Protein AF-A0A662DQQ2-F1 (afdb_monomer_lite)

Foldseek 3Di:
DDDDPDPPPDDPDAQVNVVQCAQAPVDDHDPPGDHLCVFQPPLAQFFQAAPHAGDCQPQDPLQWDPPAHNGDHDHPCLFQDELDPVGGGNPAYPEPNNGVFHAPLAQPDDQDDCRHSVNVTGPCCCQAALDDPSVLSFFFDPPQHPCGSNPQRHVVVGGPNQFADNGHGRYDHPRGDADHVQHWPDWADDQFWTWTQGPVDGIDTTGTSDGD

pLDDT: mean 89.62, std 12.53, range [32.38, 98.19]

Radius of gyration: 18.21 Å; chains: 1; bounding box: 53×33×53 Å

Secondary structure (DSSP, 8-state):
-------TTSPPPPHHHHHHHHHSTTS-PPTT---HHHHS-TTSSEE-SSSS--S-TT--GGGB-TT--TT----HHHHBS-SSTT--SSS--SBTTTBSS-----SSS----TTSGGGGTB-HHHHT-SSSGGGGGSSSSTTT-TTSHIIIIIIT---GGGTB-SSEESS-STTB----SSSEEEEEEETTEEEEEESSS--EEEE-SS--

Structure (mmCIF, N/CA/C/O backbone):
data_AF-A0A662DQQ2-F1
#
_entry.id   AF-A0A662DQQ2-F1
#
loop_
_atom_site.group_PDB
_atom_site.id
_atom_site.type_symbol
_atom_site.label_atom_id
_atom_site.label_alt_id
_atom_site.label_comp_id
_atom_site.label_asym_id
_atom_site.label_entity_id
_atom_site.label_seq_id
_atom_site.pdbx_PDB_ins_code
_atom_site.Cartn_x
_atom_site.Cartn_y
_atom_site.Cartn_z
_atom_site.occupancy
_atom_site.B_iso_or_equiv
_atom_site.auth_seq_id
_atom_site.auth_comp_id
_atom_site.auth_asym_id
_atom_site.auth_atom_id
_atom_site.pdbx_PDB_model_num
ATOM 1 N N . TYR A 1 1 ? -26.729 -6.834 34.227 1.00 43.19 1 TYR A N 1
ATOM 2 C CA . TYR A 1 1 ? -26.036 -6.059 33.184 1.00 43.19 1 TYR A CA 1
ATOM 3 C C . TYR A 1 1 ? -27.094 -5.694 32.167 1.00 43.19 1 TYR A C 1
ATOM 5 O O . TYR A 1 1 ? -27.770 -6.582 31.671 1.00 43.19 1 TYR A O 1
ATOM 13 N N . GLU A 1 2 ? -27.340 -4.406 31.971 1.00 32.38 2 GLU A N 1
ATOM 14 C CA . GLU A 1 2 ? -28.366 -3.921 31.049 1.00 32.38 2 GLU A CA 1
ATOM 15 C C . GLU A 1 2 ? -27.645 -3.434 29.794 1.00 32.38 2 GLU A C 1
ATOM 17 O O . GLU A 1 2 ? -26.762 -2.579 29.873 1.00 32.38 2 GLU A O 1
ATOM 22 N N . TYR A 1 3 ? -27.941 -4.065 28.661 1.00 45.69 3 TYR A N 1
ATOM 23 C CA . TYR A 1 3 ? -27.395 -3.664 27.373 1.00 45.69 3 TYR A CA 1
ATOM 24 C C . TYR A 1 3 ? -27.966 -2.289 27.013 1.00 45.69 3 TYR A C 1
ATOM 26 O O . TYR A 1 3 ? -29.175 -2.136 26.860 1.00 45.69 3 TYR A O 1
ATOM 34 N N . GLN A 1 4 ? -27.090 -1.295 26.899 1.00 38.25 4 GLN A N 1
ATOM 35 C CA . GLN A 1 4 ? -27.424 0.026 26.379 1.00 38.25 4 GLN A CA 1
ATOM 36 C C . GLN A 1 4 ? -27.018 0.047 24.904 1.00 38.25 4 GLN A C 1
ATOM 38 O O . GLN A 1 4 ? -25.830 -0.039 24.585 1.00 38.25 4 GLN A O 1
ATOM 43 N N . ALA A 1 5 ? -28.004 0.102 24.008 1.00 44.25 5 ALA A N 1
ATOM 44 C CA . ALA A 1 5 ? -27.756 0.209 22.575 1.00 44.25 5 ALA A CA 1
ATOM 45 C C . ALA A 1 5 ? -27.043 1.541 22.255 1.00 44.25 5 ALA A C 1
ATOM 47 O O . ALA A 1 5 ? -27.294 2.539 22.940 1.00 44.25 5 ALA A O 1
ATOM 48 N N . PRO A 1 6 ? -26.176 1.595 21.225 1.00 49.16 6 PRO A N 1
ATOM 49 C CA . PRO A 1 6 ? -25.624 2.855 20.739 1.00 49.16 6 PRO A CA 1
ATOM 50 C C . PRO A 1 6 ? -26.768 3.835 20.458 1.00 49.16 6 PRO A C 1
ATOM 52 O O . PRO A 1 6 ? -27.734 3.475 19.788 1.00 49.16 6 PRO A O 1
ATOM 55 N N . LEU A 1 7 ? -26.682 5.044 21.021 1.00 50.97 7 LEU A N 1
ATOM 56 C CA . LEU A 1 7 ? -27.720 6.073 20.931 1.00 50.97 7 LEU A CA 1
ATOM 57 C C . LEU A 1 7 ? -28.171 6.255 19.471 1.00 50.97 7 LEU A C 1
ATOM 59 O O . LEU A 1 7 ? -27.397 6.704 18.630 1.00 50.97 7 LEU A O 1
ATOM 63 N N . THR A 1 8 ? -29.437 5.947 19.187 1.00 48.97 8 THR A N 1
ATOM 64 C CA . THR A 1 8 ? -30.082 5.981 17.859 1.00 48.97 8 THR A CA 1
ATOM 65 C C . THR A 1 8 ? -30.353 7.406 17.343 1.00 48.97 8 THR A C 1
ATOM 67 O O . THR A 1 8 ? -31.355 7.647 16.676 1.00 48.97 8 THR A O 1
ATOM 70 N N . GLY A 1 9 ? -29.507 8.378 17.699 1.00 49.44 9 GLY A N 1
ATOM 71 C CA . GLY A 1 9 ? -29.681 9.803 17.386 1.00 49.44 9 GLY A CA 1
ATOM 72 C C . GLY A 1 9 ? -28.472 10.482 16.736 1.00 49.44 9 GLY A C 1
ATOM 73 O O . GLY A 1 9 ? -28.503 11.694 16.543 1.00 49.44 9 GLY A O 1
ATOM 74 N N . GLY A 1 10 ? -27.412 9.734 16.421 1.00 58.41 10 GLY A N 1
ATOM 75 C CA . GLY A 1 10 ? -26.263 10.204 15.640 1.00 58.41 10 GLY A CA 1
ATOM 76 C C . GLY A 1 10 ? -26.231 9.546 14.261 1.00 58.41 10 GLY A C 1
ATOM 77 O O . GLY A 1 10 ? -26.918 8.548 14.046 1.00 58.41 10 GLY A O 1
ATOM 78 N N . ALA A 1 11 ? -25.445 10.101 13.335 1.00 63.94 11 ALA A N 1
ATOM 79 C CA . ALA A 1 11 ? -25.117 9.423 12.080 1.00 63.94 11 ALA A CA 1
ATOM 80 C C . ALA A 1 11 ? -24.628 7.987 12.358 1.00 63.94 11 ALA A C 1
ATOM 82 O O . ALA A 1 11 ? -24.029 7.738 13.409 1.00 63.94 11 ALA A O 1
ATOM 83 N N . GLU A 1 12 ? -24.909 7.050 11.446 1.00 70.50 12 GLU A N 1
ATOM 84 C CA . GLU A 1 12 ? -24.380 5.686 11.544 1.00 70.50 12 GLU A CA 1
ATOM 85 C C . GLU A 1 12 ? -22.859 5.746 11.718 1.00 70.50 12 GLU A C 1
ATOM 87 O O . GLU A 1 12 ? -22.168 6.386 10.928 1.00 70.50 12 GLU A O 1
ATOM 92 N N . LEU A 1 13 ? -22.355 5.119 12.786 1.00 76.81 13 LEU A N 1
ATOM 93 C CA . LEU A 1 13 ? -20.920 5.067 13.052 1.00 76.81 13 LEU A CA 1
ATOM 94 C C . LEU A 1 13 ? -20.253 4.201 11.987 1.00 76.81 13 LEU A C 1
ATOM 96 O O . LEU A 1 13 ? -20.614 3.033 11.819 1.00 76.81 13 LEU A O 1
ATOM 100 N N . LEU A 1 14 ? -19.261 4.765 11.309 1.00 89.81 14 LEU A N 1
ATOM 101 C CA . LEU A 1 14 ? -18.442 4.039 10.348 1.00 89.81 14 LEU A CA 1
ATOM 102 C C . LEU A 1 14 ? -17.494 3.097 11.103 1.00 89.81 14 LEU A C 1
ATOM 104 O O . LEU A 1 14 ? -17.090 3.361 12.237 1.00 89.81 14 LEU A O 1
ATOM 108 N N . GLU A 1 15 ? -17.126 1.972 10.490 1.00 92.19 15 GLU A N 1
ATOM 109 C CA . GLU A 1 15 ? -16.326 0.938 11.162 1.00 92.19 15 GLU A CA 1
ATOM 110 C C . GLU A 1 15 ? -14.993 1.487 11.699 1.00 92.19 15 GLU A C 1
ATOM 112 O O . GLU A 1 15 ? -14.638 1.231 12.854 1.00 92.19 15 GLU A O 1
ATOM 117 N N . TYR A 1 16 ? -14.290 2.308 10.911 1.00 93.94 16 TYR A N 1
ATOM 118 C CA . TYR A 1 16 ? -13.021 2.897 11.338 1.00 93.94 16 TYR A CA 1
ATOM 119 C C . TYR A 1 16 ? -13.188 3.782 12.586 1.00 93.94 16 TYR A C 1
ATOM 121 O O . TYR A 1 16 ? -12.310 3.797 13.448 1.00 93.94 16 TYR A O 1
ATOM 129 N N . GLU A 1 17 ? -14.328 4.470 12.745 1.00 92.00 17 GLU A N 1
ATOM 130 C CA . GLU A 1 17 ? -14.607 5.314 13.915 1.00 92.00 17 GLU A CA 1
ATOM 131 C C . GLU A 1 17 ? -14.734 4.474 15.189 1.00 92.00 17 GLU A C 1
ATOM 133 O O . GLU A 1 17 ? -14.377 4.921 16.282 1.00 92.00 17 GLU A O 1
ATOM 138 N N . LEU A 1 18 ? -15.223 3.236 15.065 1.00 91.19 18 LEU A N 1
ATOM 139 C CA . LEU A 1 18 ? -15.258 2.279 16.166 1.00 91.19 18 LEU A CA 1
ATOM 140 C C . LEU A 1 18 ? -13.849 1.784 16.496 1.00 91.19 18 LEU A C 1
ATOM 142 O O . LEU A 1 18 ? -13.454 1.812 17.663 1.00 91.19 18 LEU A O 1
ATOM 146 N N . CYS A 1 19 ? -13.077 1.383 15.484 1.00 92.56 19 CYS A N 1
ATOM 147 C CA . CYS A 1 19 ? -11.718 0.875 15.661 1.00 92.56 19 CYS A CA 1
ATOM 148 C C . CYS A 1 19 ? -10.780 1.928 16.271 1.00 92.56 19 CYS A C 1
ATOM 150 O O . CYS A 1 19 ? -9.998 1.625 17.177 1.00 92.56 19 CYS A O 1
ATOM 152 N N . PHE A 1 20 ? -10.880 3.186 15.842 1.00 93.94 20 PHE A N 1
ATOM 153 C CA . PHE A 1 20 ? -10.010 4.265 16.310 1.00 93.94 20 PHE A CA 1
ATOM 154 C C . PHE A 1 20 ? -10.217 4.634 17.775 1.00 93.94 20 PHE A C 1
ATOM 156 O O . PHE A 1 20 ? -9.271 5.096 18.405 1.00 93.94 20 PHE A O 1
ATOM 163 N N . LYS A 1 21 ? -11.366 4.325 18.387 1.00 91.88 21 LYS A N 1
ATOM 164 C CA . LYS A 1 21 ? -11.528 4.484 19.846 1.00 91.88 21 LYS A CA 1
ATOM 165 C C . LYS A 1 21 ? -10.471 3.712 20.645 1.00 91.88 21 LYS A C 1
ATOM 167 O O . LYS A 1 21 ? -10.179 4.089 21.779 1.00 91.88 21 LYS A O 1
ATOM 172 N N . CYS A 1 22 ? -9.903 2.655 20.058 1.00 92.94 22 CYS A N 1
ATOM 173 C CA . CYS A 1 22 ? -8.869 1.818 20.659 1.00 92.94 22 CYS A CA 1
ATOM 174 C C . CYS A 1 22 ? -7.514 1.888 19.936 1.00 92.94 22 CYS A C 1
ATOM 176 O O . CYS A 1 22 ? -6.483 1.795 20.597 1.00 92.94 22 CYS A O 1
ATOM 178 N N . HIS A 1 23 ? -7.507 2.042 18.609 1.00 93.75 23 HIS A N 1
ATOM 179 C CA . HIS A 1 23 ? -6.302 1.973 17.769 1.00 93.75 23 HIS A CA 1
ATOM 180 C C . HIS A 1 23 ? -5.751 3.337 17.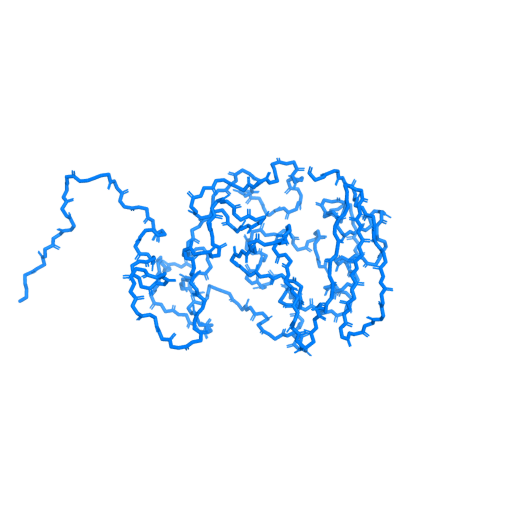329 1.00 93.75 23 HIS A C 1
ATOM 182 O O . HIS A 1 23 ? -4.828 3.400 16.516 1.00 93.75 23 HIS A O 1
ATOM 188 N N . SER A 1 24 ? -6.287 4.435 17.863 1.00 93.88 24 SER A N 1
ATOM 189 C CA . SER A 1 24 ? -5.741 5.777 17.656 1.00 93.88 24 SER A CA 1
ATOM 190 C C . SER A 1 24 ? -5.385 6.462 18.975 1.00 93.88 24 SER A C 1
ATOM 192 O O . SER A 1 24 ? -5.571 5.909 20.062 1.00 93.88 24 SER A O 1
ATOM 194 N N . SER A 1 25 ? -4.849 7.677 18.892 1.00 89.38 25 SER A N 1
ATOM 195 C CA . SER A 1 25 ? -4.604 8.562 20.041 1.00 89.38 25 SER A CA 1
ATOM 196 C C . SER A 1 25 ? -5.861 8.957 20.823 1.00 89.38 25 SER A C 1
ATOM 198 O O . SER A 1 25 ? -5.737 9.617 21.855 1.00 89.38 25 SER A O 1
ATOM 200 N N . TRP A 1 26 ? -7.057 8.522 20.407 1.00 88.62 26 TRP A N 1
ATOM 201 C CA . TRP A 1 26 ? -8.273 8.641 21.214 1.00 88.62 26 TRP A CA 1
ATOM 202 C C . TRP A 1 26 ? -8.131 7.993 22.601 1.00 88.62 26 TRP A C 1
ATOM 204 O O . TRP A 1 26 ? -8.725 8.457 23.574 1.00 88.62 26 TRP A O 1
ATOM 214 N N . THR A 1 27 ? -7.326 6.934 22.712 1.00 90.38 27 THR A N 1
ATOM 215 C CA . THR A 1 27 ? -7.012 6.288 23.988 1.00 90.38 27 THR A CA 1
ATOM 216 C C . THR A 1 27 ? -5.512 6.058 24.153 1.00 90.38 27 THR A C 1
ATOM 218 O O . THR A 1 27 ? -4.721 6.178 23.217 1.00 90.38 27 THR A O 1
ATOM 221 N N . ARG A 1 28 ? -5.093 5.695 25.370 1.00 89.94 28 ARG A N 1
ATOM 222 C CA . ARG A 1 28 ? -3.724 5.237 25.611 1.00 89.94 28 ARG A CA 1
ATOM 223 C C . ARG A 1 28 ? -3.558 3.832 25.034 1.00 89.94 28 ARG A C 1
ATOM 225 O O . ARG A 1 28 ? -4.022 2.858 25.623 1.00 89.94 28 ARG A O 1
ATOM 232 N N . GLN A 1 29 ? -2.838 3.744 23.925 1.00 89.12 29 GLN A N 1
ATOM 233 C CA . GLN A 1 29 ? -2.476 2.473 23.310 1.00 89.12 29 GLN A CA 1
ATOM 234 C C . GLN A 1 29 ? -1.347 1.759 24.070 1.00 89.12 29 GLN A C 1
ATOM 236 O O . GLN A 1 29 ? -0.547 2.412 24.756 1.00 89.12 29 GLN A O 1
ATOM 241 N N . PRO A 1 30 ? -1.242 0.423 23.941 1.00 88.50 30 PRO A N 1
ATOM 242 C CA . PRO A 1 30 ? -0.064 -0.310 24.381 1.00 88.50 30 PRO A CA 1
ATOM 243 C C . PRO A 1 30 ? 1.221 0.275 23.766 1.00 88.50 30 PRO A C 1
ATOM 245 O O . PRO A 1 30 ? 1.209 0.678 22.599 1.00 88.50 30 PRO A O 1
ATOM 248 N N . PRO A 1 31 ? 2.344 0.308 24.508 1.00 88.38 31 PRO A N 1
ATOM 249 C CA . PRO A 1 31 ? 3.612 0.796 23.976 1.00 88.38 31 PRO A CA 1
ATOM 250 C C . PRO A 1 31 ? 4.012 0.079 22.679 1.00 88.38 31 PRO A C 1
ATOM 252 O O . PRO A 1 31 ? 3.900 -1.142 22.577 1.00 88.38 31 PRO A O 1
ATOM 255 N N . GLY A 1 32 ? 4.503 0.843 21.700 1.00 85.12 32 GLY A N 1
ATOM 256 C CA . GLY A 1 32 ? 4.989 0.314 20.420 1.00 85.12 32 GLY A CA 1
ATOM 257 C C . GLY A 1 32 ? 3.918 0.074 19.351 1.00 85.12 32 GLY A C 1
ATOM 258 O O . GLY A 1 32 ? 4.264 -0.397 18.272 1.00 85.12 32 GLY A O 1
ATOM 259 N N . GLN A 1 33 ? 2.645 0.393 19.608 1.00 87.00 33 GLN A N 1
ATOM 260 C CA . GLN A 1 33 ? 1.616 0.422 18.563 1.00 87.00 33 GLN A CA 1
ATOM 261 C C . GLN A 1 33 ? 1.655 1.745 17.791 1.00 87.00 33 GLN A C 1
ATOM 263 O O . GLN A 1 33 ? 1.869 2.810 18.376 1.00 87.00 33 GLN A O 1
ATOM 268 N N . ALA A 1 34 ? 1.454 1.665 16.477 1.00 90.19 34 ALA A N 1
ATOM 269 C CA . ALA A 1 34 ? 1.261 2.846 15.650 1.00 90.19 34 ALA A CA 1
ATOM 270 C C . ALA A 1 34 ? -0.135 3.433 15.886 1.00 90.19 34 ALA A C 1
ATOM 272 O O . ALA A 1 34 ? -1.101 2.704 16.095 1.00 90.19 34 ALA A O 1
ATOM 273 N N . ASP A 1 35 ? -0.245 4.755 15.806 1.00 94.19 35 ASP A N 1
ATOM 274 C CA . ASP A 1 35 ? -1.539 5.427 15.806 1.00 94.19 35 ASP A CA 1
ATOM 275 C C . ASP A 1 35 ? -2.183 5.301 14.421 1.00 94.19 35 ASP A C 1
ATOM 277 O O . ASP A 1 35 ? -1.762 5.965 13.469 1.00 94.19 35 ASP A O 1
ATOM 281 N N . LEU A 1 36 ? -3.198 4.441 14.302 1.00 95.25 36 LEU A N 1
ATOM 282 C CA . LEU A 1 36 ? -3.856 4.184 13.023 1.00 95.25 36 LEU A CA 1
ATOM 283 C C . LEU A 1 36 ? -4.629 5.401 12.506 1.00 95.25 36 LEU A C 1
ATOM 285 O O . LEU A 1 36 ? -4.653 5.610 11.297 1.00 95.25 36 LEU A O 1
ATOM 289 N N . GLY A 1 37 ? -5.156 6.252 13.392 1.00 94.38 37 GLY A N 1
ATOM 290 C CA . GLY A 1 37 ? -5.797 7.507 12.986 1.00 94.38 37 GLY A CA 1
ATOM 291 C C . GLY A 1 37 ? -4.801 8.519 12.412 1.00 94.38 37 GLY A C 1
ATOM 292 O O . GLY A 1 37 ? -5.166 9.376 11.611 1.00 94.38 37 GLY A O 1
ATOM 293 N N . LEU A 1 38 ? -3.517 8.411 12.773 1.00 94.00 38 LEU A N 1
ATOM 294 C CA . LEU A 1 38 ? -2.459 9.186 12.127 1.00 94.00 38 LEU A CA 1
ATOM 295 C C . LEU A 1 38 ? -1.985 8.557 10.818 1.00 94.00 38 LEU A C 1
ATOM 297 O O . LEU A 1 38 ? -1.661 9.307 9.904 1.00 94.00 38 LEU A O 1
ATOM 301 N N . LEU A 1 39 ? -1.920 7.227 10.702 1.00 95.62 39 LEU A N 1
ATOM 302 C CA . LEU A 1 39 ? -1.447 6.560 9.478 1.00 95.62 39 LEU A CA 1
ATOM 303 C C . LEU A 1 39 ? -2.474 6.575 8.338 1.00 95.62 39 LEU A C 1
ATOM 305 O O . LEU A 1 39 ? -2.080 6.722 7.183 1.00 95.62 39 LEU A O 1
ATOM 309 N N . LEU A 1 40 ? -3.765 6.471 8.646 1.00 96.50 40 LEU A N 1
ATOM 310 C CA . LEU A 1 40 ? -4.849 6.392 7.653 1.00 96.50 40 LEU A CA 1
ATOM 311 C C . LEU A 1 40 ? -5.453 7.760 7.300 1.00 96.50 40 LEU A C 1
ATOM 313 O O . LEU A 1 40 ? -6.330 7.855 6.443 1.00 96.50 40 LEU A O 1
ATOM 317 N N . ASN A 1 41 ? -4.919 8.825 7.900 1.00 95.81 41 ASN A N 1
ATOM 318 C CA . ASN A 1 41 ? -5.380 10.187 7.698 1.00 95.81 41 ASN A CA 1
ATOM 319 C C . ASN A 1 41 ? -5.356 10.593 6.214 1.00 95.81 41 ASN A C 1
ATOM 321 O O . ASN A 1 41 ? -4.322 10.504 5.546 1.00 95.81 41 ASN A O 1
ATOM 325 N N . LEU A 1 42 ? -6.462 11.158 5.720 1.00 96.25 42 LEU A N 1
ATOM 326 C CA . LEU A 1 42 ? -6.616 11.558 4.315 1.00 96.25 42 LEU A CA 1
ATOM 327 C C . LEU A 1 42 ? -5.618 12.636 3.837 1.00 96.25 42 LEU A C 1
ATOM 329 O O . LEU A 1 42 ? -5.385 12.797 2.629 1.00 96.25 42 LEU A O 1
ATOM 333 N N . ALA A 1 43 ? -4.987 13.360 4.764 1.00 96.44 43 ALA A N 1
ATOM 334 C CA . ALA A 1 43 ? -3.927 14.323 4.479 1.00 96.44 43 ALA A CA 1
ATOM 335 C C . ALA A 1 43 ? -2.566 13.667 4.182 1.00 96.44 43 ALA A C 1
ATOM 337 O O . ALA A 1 43 ? -1.710 14.313 3.576 1.00 96.44 43 ALA A O 1
ATOM 338 N N . ASN A 1 44 ? -2.367 12.395 4.540 1.00 97.31 44 ASN A N 1
ATOM 339 C CA . ASN A 1 44 ? -1.106 11.691 4.316 1.00 97.31 44 ASN A CA 1
ATOM 340 C C . ASN A 1 44 ? -0.779 11.541 2.827 1.00 97.31 44 ASN A C 1
ATOM 342 O O . ASN A 1 44 ? -1.651 11.599 1.954 1.00 97.31 44 ASN A O 1
ATOM 346 N N . ALA A 1 45 ? 0.503 11.335 2.525 1.00 97.12 45 ALA A N 1
ATOM 347 C CA . AL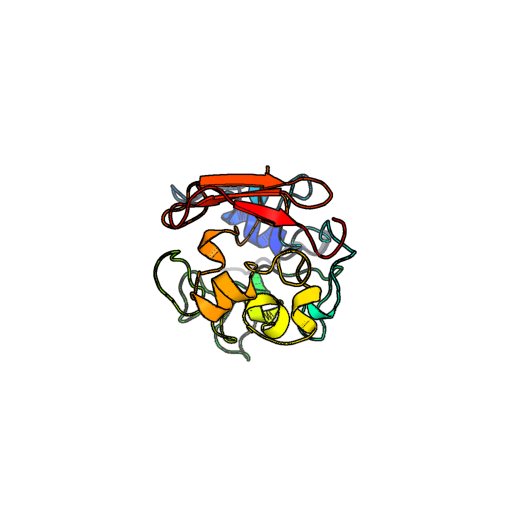A A 1 45 ? 0.965 11.120 1.158 1.00 97.12 45 ALA A CA 1
ATOM 348 C C . ALA A 1 45 ? 0.366 9.844 0.538 1.00 97.12 45 ALA A C 1
ATOM 350 O O . ALA A 1 45 ? 0.096 9.811 -0.663 1.00 97.12 45 ALA A O 1
ATOM 351 N N . SER A 1 46 ? 0.113 8.815 1.351 1.00 97.94 46 SER A N 1
ATOM 352 C CA . SER A 1 46 ? -0.645 7.628 0.952 1.00 97.94 46 SER A CA 1
ATOM 353 C C . SER A 1 46 ? -1.281 6.915 2.146 1.00 97.94 46 SER A C 1
ATOM 355 O O . SER A 1 46 ? -0.817 7.057 3.278 1.00 97.94 46 SER A O 1
ATOM 357 N N . TYR A 1 47 ? -2.344 6.160 1.874 1.00 98.06 47 TYR A N 1
ATOM 358 C CA . TYR A 1 47 ? -3.102 5.345 2.825 1.00 98.06 47 TYR A CA 1
ATOM 359 C C . TYR A 1 47 ? -3.946 4.321 2.065 1.00 98.06 47 TYR A C 1
ATOM 361 O O . TYR A 1 47 ? -4.263 4.525 0.888 1.00 98.06 47 TYR A O 1
ATOM 369 N N . HIS A 1 48 ? -4.329 3.246 2.747 1.00 97.56 48 HIS A N 1
ATOM 370 C CA . HIS A 1 48 ? -5.450 2.427 2.312 1.00 97.56 48 HIS A CA 1
ATOM 371 C C . HIS A 1 48 ? -6.789 3.141 2.589 1.00 97.56 48 HIS A C 1
ATOM 373 O O . HIS A 1 48 ? -6.924 3.807 3.619 1.00 97.56 48 HIS A O 1
ATOM 379 N N . PRO A 1 49 ? -7.776 3.035 1.682 1.00 96.44 49 PRO A N 1
ATOM 380 C CA . PRO A 1 49 ? -8.971 3.878 1.687 1.00 96.44 49 PRO A CA 1
ATOM 381 C C . PRO A 1 49 ? -10.036 3.388 2.680 1.00 96.44 49 PRO A C 1
ATOM 383 O O . PRO A 1 49 ? -11.040 2.806 2.281 1.00 96.44 49 PRO A O 1
ATOM 386 N N . VAL A 1 50 ? -9.811 3.614 3.979 1.00 96.19 50 VAL A N 1
ATOM 387 C CA . VAL A 1 50 ? -10.771 3.256 5.051 1.00 96.19 50 VAL A CA 1
ATOM 388 C C . VAL A 1 50 ? -11.580 4.446 5.567 1.00 96.19 50 VAL A C 1
ATOM 390 O O . VAL A 1 50 ? -12.765 4.305 5.848 1.00 96.19 50 VAL A O 1
ATOM 393 N N . GLU A 1 51 ? -10.967 5.631 5.654 1.00 94.12 51 GLU A N 1
ATOM 394 C CA . GLU A 1 51 ? -11.652 6.875 6.051 1.00 94.12 51 GLU A CA 1
ATOM 395 C C . GLU A 1 51 ? -12.272 7.607 4.850 1.00 94.12 51 GLU A C 1
ATOM 397 O O . GLU A 1 51 ? -13.222 8.373 4.991 1.00 94.12 51 GLU A O 1
ATOM 402 N N . GLY A 1 52 ? -11.727 7.386 3.654 1.00 92.25 52 GLY A N 1
ATOM 403 C CA . GLY A 1 52 ? -12.174 8.003 2.412 1.00 92.25 52 GLY A CA 1
ATOM 404 C C . GLY A 1 52 ? -11.425 7.469 1.185 1.00 92.25 52 GLY A C 1
ATOM 405 O O . GLY A 1 52 ? -10.488 6.679 1.341 1.00 92.25 52 GLY A O 1
ATOM 406 N N . PRO A 1 53 ? -11.836 7.884 -0.031 1.00 92.38 53 PRO A N 1
ATOM 407 C CA . PRO A 1 53 ? -11.313 7.339 -1.282 1.00 92.38 53 PRO A CA 1
ATOM 408 C C . PRO A 1 53 ? -9.797 7.486 -1.425 1.00 92.38 53 PRO A C 1
ATOM 410 O O . PRO A 1 53 ? -9.199 8.455 -0.952 1.00 92.38 53 PRO A O 1
ATOM 413 N N . GLY A 1 54 ? -9.177 6.543 -2.137 1.00 94.00 54 GLY A N 1
ATOM 414 C CA . GLY A 1 54 ? -7.746 6.577 -2.431 1.00 94.00 54 GLY A CA 1
ATOM 415 C C . GLY A 1 54 ? -7.346 7.763 -3.319 1.00 94.00 54 GLY A C 1
ATOM 416 O O . GLY A 1 54 ? -8.149 8.311 -4.071 1.00 94.00 54 GLY A O 1
ATOM 417 N N . LYS A 1 55 ? -6.067 8.160 -3.266 1.00 93.88 55 LYS A N 1
ATOM 418 C CA . LYS A 1 55 ? -5.565 9.322 -4.032 1.00 93.88 55 LYS A CA 1
ATOM 419 C C . LYS A 1 55 ? -5.295 9.049 -5.514 1.00 93.88 55 LYS A C 1
ATOM 421 O O . LYS A 1 55 ? -5.323 9.981 -6.310 1.00 93.88 55 LYS A O 1
ATOM 426 N N . ASN A 1 56 ? -4.996 7.804 -5.881 1.00 92.62 56 ASN A N 1
ATOM 427 C CA . ASN A 1 56 ? -4.536 7.445 -7.226 1.00 92.62 56 ASN A CA 1
ATOM 428 C C . ASN A 1 56 ? -5.669 6.774 -8.013 1.00 92.62 56 ASN A C 1
ATOM 430 O O . ASN A 1 56 ? -5.724 5.552 -8.102 1.00 92.62 56 ASN A O 1
ATOM 434 N N . LEU A 1 57 ? -6.572 7.578 -8.575 1.00 94.38 57 LEU A N 1
ATOM 435 C CA . LEU A 1 57 ? -7.791 7.090 -9.245 1.00 94.38 57 LEU A CA 1
ATOM 436 C C . LEU A 1 57 ? -7.564 6.562 -10.674 1.00 94.38 57 LEU A C 1
ATOM 438 O O . LEU A 1 57 ? -8.485 6.081 -11.319 1.00 94.38 57 LEU A O 1
ATOM 442 N N . ASN A 1 58 ? -6.341 6.671 -11.181 1.00 95.19 58 ASN A N 1
ATOM 443 C CA . ASN A 1 58 ? -5.904 6.233 -12.508 1.00 95.19 58 ASN A CA 1
ATOM 444 C C . ASN A 1 58 ? -5.190 4.868 -12.487 1.00 95.19 58 ASN A C 1
ATOM 446 O O . ASN A 1 58 ? -4.498 4.535 -13.447 1.00 95.19 58 ASN A O 1
ATOM 450 N N . ILE A 1 59 ? -5.279 4.104 -11.391 1.00 96.62 59 ILE A N 1
ATOM 451 C CA . ILE A 1 59 ? -4.733 2.743 -11.353 1.00 96.62 59 ILE A CA 1
ATOM 452 C C . ILE A 1 59 ? -5.598 1.849 -12.263 1.00 96.62 59 ILE A C 1
ATOM 454 O O . ILE A 1 59 ? -6.818 1.850 -12.093 1.00 96.62 59 ILE A O 1
ATOM 458 N N . PRO A 1 60 ? -5.002 1.101 -13.213 1.00 97.19 60 PRO A N 1
ATOM 459 C CA . PRO A 1 60 ? -5.746 0.205 -14.093 1.00 97.19 60 PRO A CA 1
ATOM 460 C C . PRO A 1 60 ? -6.494 -0.885 -13.319 1.00 97.19 60 PRO A C 1
ATOM 462 O O . PRO A 1 60 ? -6.033 -1.342 -12.271 1.00 97.19 60 PRO A O 1
ATOM 465 N N . GLN A 1 61 ? -7.633 -1.329 -13.857 1.00 96.88 61 GLN A N 1
ATOM 466 C CA . GLN A 1 61 ? -8.475 -2.354 -13.231 1.00 96.88 61 GLN A CA 1
ATOM 467 C C . GLN A 1 61 ? -7.722 -3.672 -13.030 1.00 96.88 61 GLN A C 1
ATOM 469 O O . GLN A 1 61 ? -7.963 -4.385 -12.063 1.00 96.88 61 GLN A O 1
ATOM 474 N N . GLU A 1 62 ? -6.799 -3.991 -13.930 1.00 97.06 62 GLU A N 1
ATOM 475 C CA . GLU A 1 62 ? -6.026 -5.226 -13.927 1.00 97.06 62 GLU A CA 1
ATOM 476 C C . GLU A 1 62 ? -5.105 -5.327 -12.709 1.00 97.06 62 GLU A C 1
ATOM 478 O O . GLU A 1 62 ? -4.725 -6.435 -12.354 1.00 97.06 62 GLU A O 1
ATOM 483 N N . ALA A 1 63 ? -4.807 -4.212 -12.030 1.00 97.62 63 ALA A N 1
ATOM 484 C CA . ALA A 1 63 ? -4.081 -4.210 -10.764 1.00 97.62 63 ALA A CA 1
ATOM 485 C C . ALA A 1 63 ? -4.910 -4.763 -9.589 1.00 97.62 63 ALA A C 1
ATOM 487 O O . ALA A 1 63 ? -4.364 -5.037 -8.518 1.00 97.62 63 ALA A O 1
ATOM 488 N N . PHE A 1 64 ? -6.218 -4.944 -9.766 1.00 98.00 64 PHE A N 1
ATOM 489 C CA . PHE A 1 64 ? -7.136 -5.398 -8.731 1.00 98.00 64 PHE A CA 1
ATOM 490 C C . PHE A 1 64 ? -7.859 -6.679 -9.143 1.00 98.00 64 PHE A C 1
ATOM 492 O O . PHE A 1 64 ? -8.005 -6.998 -10.324 1.00 98.00 64 PHE A O 1
ATOM 499 N N . VAL A 1 65 ? -8.330 -7.428 -8.150 1.00 97.25 65 VAL A N 1
ATOM 500 C CA . VAL A 1 65 ? -9.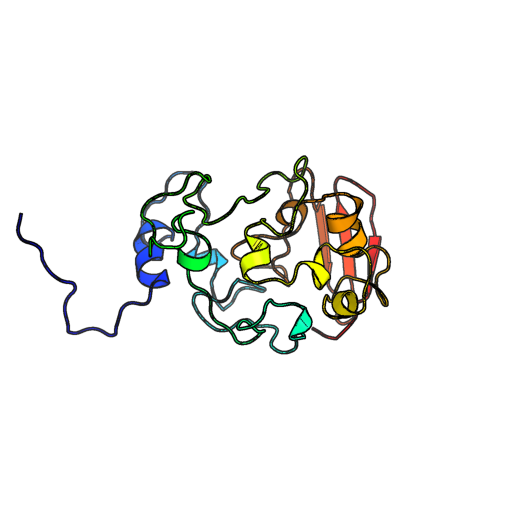245 -8.550 -8.390 1.00 97.25 65 VAL A CA 1
ATOM 501 C C . VAL A 1 65 ? -10.623 -8.034 -8.844 1.00 97.25 65 VAL A C 1
ATOM 503 O O . VAL A 1 65 ? -10.967 -6.878 -8.583 1.00 97.25 65 VAL A O 1
ATOM 506 N N . PRO A 1 66 ? -11.458 -8.865 -9.498 1.00 96.88 66 PRO A N 1
ATOM 507 C CA . PRO A 1 66 ? -12.797 -8.449 -9.909 1.00 96.88 66 PRO A CA 1
ATOM 508 C C . PRO A 1 66 ? -13.649 -7.935 -8.739 1.00 96.88 66 PRO A C 1
ATOM 510 O O . PRO A 1 66 ? -13.742 -8.584 -7.699 1.00 96.88 66 PRO A O 1
ATOM 513 N N . GLY A 1 67 ? -14.318 -6.798 -8.941 1.00 95.62 67 GLY A N 1
ATOM 514 C CA . GLY A 1 67 ? -15.204 -6.180 -7.946 1.00 95.62 67 GLY A CA 1
ATOM 515 C C . GLY A 1 67 ? -14.536 -5.146 -7.036 1.00 95.62 67 GLY A C 1
ATOM 516 O O . GLY A 1 67 ? -15.243 -4.495 -6.273 1.00 95.62 67 GLY A O 1
ATOM 517 N N . ILE A 1 68 ? -13.216 -4.968 -7.143 1.00 96.06 68 ILE A N 1
ATOM 518 C CA . ILE A 1 68 ? -12.462 -3.890 -6.493 1.00 96.06 68 ILE A CA 1
ATOM 519 C C . ILE A 1 68 ? -11.737 -3.084 -7.571 1.00 96.06 68 ILE A C 1
ATOM 521 O O . ILE A 1 68 ? -11.261 -3.641 -8.558 1.00 96.06 68 ILE A O 1
ATOM 525 N N . ASP A 1 69 ? -11.660 -1.771 -7.384 1.00 96.75 69 ASP A N 1
ATOM 526 C CA . ASP A 1 69 ? -10.984 -0.838 -8.284 1.00 96.75 69 ASP A CA 1
ATOM 527 C C . ASP A 1 69 ? -10.339 0.336 -7.525 1.00 96.75 69 ASP A C 1
ATOM 529 O O . ASP A 1 69 ? -10.398 0.430 -6.297 1.00 96.75 69 ASP A O 1
ATOM 533 N N . ALA A 1 70 ? -9.743 1.276 -8.262 1.00 96.25 70 ALA A N 1
ATOM 534 C CA . ALA A 1 70 ? -9.067 2.446 -7.701 1.00 96.25 70 ALA A CA 1
ATOM 535 C C . ALA A 1 70 ? -9.984 3.402 -6.905 1.00 96.25 70 ALA A C 1
ATOM 537 O O . ALA A 1 70 ? -9.485 4.269 -6.186 1.00 96.25 70 ALA A O 1
ATOM 538 N N . THR A 1 71 ? -11.306 3.279 -7.052 1.00 95.94 71 THR A N 1
ATOM 539 C CA . THR A 1 71 ? -12.311 4.107 -6.368 1.00 95.94 71 THR A CA 1
ATOM 540 C C . THR A 1 71 ? -12.906 3.426 -5.138 1.00 95.94 71 THR A C 1
ATOM 542 O O . THR A 1 71 ? -13.622 4.063 -4.364 1.00 95.94 71 THR A O 1
ATOM 545 N N . SER A 1 72 ? -12.603 2.143 -4.951 1.00 96.25 72 SER A N 1
ATOM 546 C CA . SER A 1 72 ? -13.178 1.321 -3.899 1.00 96.25 72 SER A CA 1
ATOM 547 C C . SER A 1 72 ? -12.692 1.752 -2.515 1.00 96.25 72 SER A C 1
ATOM 549 O O . SER A 1 72 ? -11.515 2.043 -2.300 1.00 96.25 72 SER A O 1
ATOM 551 N N . MET A 1 73 ? -13.626 1.765 -1.568 1.00 95.25 73 MET A N 1
ATOM 552 C CA . MET A 1 73 ? -13.333 1.824 -0.139 1.00 95.25 73 MET A CA 1
ATOM 553 C C . MET A 1 73 ? -13.069 0.415 0.381 1.00 95.25 73 MET A C 1
ATOM 555 O O . MET A 1 73 ? -13.658 -0.542 -0.122 1.00 95.25 73 MET A O 1
ATOM 559 N N . ILE A 1 74 ? -12.235 0.304 1.411 1.00 95.25 74 ILE A N 1
ATOM 560 C CA . ILE A 1 74 ? -12.055 -0.938 2.164 1.00 95.25 74 ILE A CA 1
ATOM 561 C C . ILE A 1 74 ? -12.349 -0.703 3.644 1.00 95.25 74 ILE A C 1
ATOM 563 O O . ILE A 1 74 ? -12.370 0.425 4.134 1.00 95.25 74 ILE A O 1
ATOM 567 N N . TYR A 1 75 ? -12.560 -1.791 4.358 1.00 94.75 75 TYR A N 1
ATOM 568 C CA . TYR A 1 75 ? -12.943 -1.833 5.756 1.00 94.75 75 TYR A CA 1
ATOM 569 C C . TYR A 1 75 ? -11.817 -2.453 6.582 1.00 94.75 75 TYR A C 1
ATOM 571 O O . TYR A 1 75 ? -11.028 -3.266 6.096 1.00 94.75 75 TYR A O 1
ATOM 579 N N . CYS A 1 76 ? -11.727 -2.093 7.862 1.00 94.94 76 CYS A N 1
ATOM 580 C CA . CYS A 1 76 ? -10.794 -2.724 8.789 1.00 94.94 76 CYS A CA 1
ATOM 581 C C . CYS A 1 76 ? -10.990 -4.244 8.779 1.00 94.94 76 CYS A C 1
ATOM 583 O O . CYS A 1 76 ? -10.004 -4.979 8.764 1.00 94.94 76 CYS A O 1
ATOM 585 N N . SER A 1 77 ? -12.242 -4.709 8.713 1.00 93.62 77 SER A N 1
ATOM 586 C CA . SER A 1 77 ? -12.584 -6.132 8.662 1.00 93.62 77 SER A CA 1
ATOM 587 C C . SER A 1 77 ? -12.278 -6.847 7.346 1.00 93.62 77 SER A C 1
ATOM 589 O O . SER A 1 77 ? -12.255 -8.077 7.349 1.00 93.62 77 SER A O 1
ATOM 591 N N . ASP A 1 78 ? -11.951 -6.143 6.259 1.00 93.81 78 ASP A N 1
ATOM 592 C CA . ASP A 1 78 ? -11.478 -6.793 5.026 1.00 93.81 78 ASP A CA 1
ATOM 593 C C . ASP A 1 78 ? -10.096 -7.434 5.225 1.00 93.81 78 ASP A C 1
ATOM 595 O O . ASP A 1 78 ? -9.787 -8.471 4.630 1.00 93.81 78 ASP A O 1
ATOM 599 N N . CYS A 1 79 ? -9.296 -6.864 6.133 1.00 94.44 79 CYS A N 1
ATOM 600 C CA . CYS A 1 79 ? -8.010 -7.414 6.553 1.00 94.44 79 CYS A CA 1
ATOM 601 C C . CYS A 1 79 ? -8.082 -8.087 7.926 1.00 94.44 79 CYS A C 1
ATOM 603 O O . CYS A 1 79 ? -7.531 -9.173 8.097 1.00 94.44 79 CYS A O 1
ATOM 605 N N . HIS A 1 80 ? -8.763 -7.457 8.888 1.00 94.44 80 HIS A N 1
ATOM 606 C CA . HIS A 1 80 ? -8.851 -7.877 10.285 1.00 94.44 80 HIS A CA 1
ATOM 607 C C . HIS A 1 80 ? -10.189 -8.562 10.602 1.00 94.44 80 HIS A C 1
ATOM 609 O O . HIS A 1 80 ? -11.129 -7.945 11.105 1.00 94.44 80 HIS A O 1
ATOM 615 N N . GLY A 1 81 ? -10.277 -9.859 10.335 1.00 93.31 81 GLY A N 1
ATOM 616 C CA . GLY A 1 81 ? -11.498 -10.641 10.493 1.00 93.31 81 GLY A CA 1
ATOM 617 C C . GLY A 1 81 ? -11.209 -12.116 10.731 1.00 93.31 81 GLY A C 1
ATOM 618 O O . GLY A 1 81 ? -10.086 -12.500 11.058 1.00 93.31 81 GLY A O 1
ATOM 619 N N . SER A 1 82 ? -12.234 -12.946 10.572 1.00 92.06 82 SER A N 1
ATOM 620 C CA . SER A 1 82 ? -12.053 -14.392 10.646 1.00 92.06 82 SER A CA 1
ATOM 621 C C . SER A 1 82 ? -11.365 -14.945 9.399 1.00 92.06 82 SER A C 1
ATOM 623 O O . SER A 1 82 ? -11.568 -14.449 8.288 1.00 92.06 82 SER A O 1
ATOM 625 N N . ASP A 1 83 ? -10.542 -15.971 9.599 1.00 88.94 83 ASP A N 1
ATOM 626 C CA . ASP A 1 83 ? -10.003 -16.822 8.538 1.00 88.94 83 ASP A CA 1
ATOM 627 C C . ASP A 1 83 ? -11.039 -17.828 8.005 1.00 88.94 83 ASP A C 1
ATOM 629 O O . ASP A 1 83 ? -10.807 -18.468 6.981 1.00 88.94 83 ASP A O 1
ATOM 633 N N . ASP A 1 84 ? -12.202 -17.927 8.656 1.00 88.62 84 ASP A N 1
ATOM 634 C CA . ASP A 1 84 ? -13.401 -18.574 8.129 1.00 88.62 84 ASP A CA 1
ATOM 635 C C . ASP A 1 84 ? -14.220 -17.588 7.275 1.00 88.62 84 ASP A C 1
ATOM 637 O O . ASP A 1 84 ? -14.578 -16.494 7.722 1.00 88.62 84 ASP A O 1
ATOM 641 N N . SER A 1 85 ? -14.546 -17.981 6.040 1.00 83.12 85 SER A N 1
ATOM 642 C CA . SER A 1 85 ? -15.296 -17.150 5.090 1.00 83.12 85 SER A CA 1
ATOM 643 C C . SER A 1 85 ? -16.737 -16.881 5.515 1.00 83.12 85 SER A C 1
ATOM 645 O O . SER A 1 85 ? -17.301 -15.865 5.110 1.00 83.12 85 SER A O 1
ATOM 647 N N . GLU A 1 86 ? -17.321 -17.757 6.334 1.00 85.12 86 GLU A N 1
ATOM 648 C CA . GLU A 1 86 ? -18.718 -17.648 6.768 1.00 85.12 86 GLU A CA 1
ATOM 649 C C . GLU A 1 86 ? -18.884 -16.736 7.992 1.00 85.12 86 GLU A C 1
ATOM 651 O O . GLU A 1 86 ? -19.979 -16.242 8.286 1.00 85.12 86 GLU A O 1
ATOM 656 N N . THR A 1 87 ? -17.787 -16.465 8.699 1.00 84.62 87 THR A N 1
ATOM 657 C CA . THR A 1 87 ? -17.794 -15.683 9.930 1.00 84.62 87 THR A CA 1
ATOM 658 C C . THR A 1 87 ? -17.501 -14.209 9.640 1.00 84.62 87 THR A C 1
ATOM 660 O O . THR A 1 87 ? -16.394 -13.810 9.281 1.00 84.62 87 THR A O 1
ATOM 663 N N . ARG A 1 88 ? -18.509 -13.351 9.834 1.00 75.56 88 ARG A N 1
ATOM 664 C CA . ARG A 1 88 ? -18.401 -11.900 9.595 1.00 75.56 88 ARG A CA 1
ATOM 665 C C . ARG A 1 88 ? -17.851 -11.164 10.816 1.00 75.56 88 ARG A C 1
ATOM 667 O O . ARG A 1 88 ? -18.317 -11.403 11.920 1.00 75.56 88 ARG A O 1
ATOM 674 N N . GLY A 1 89 ? -16.951 -10.198 10.626 1.00 71.81 89 GLY A N 1
ATOM 675 C CA . GLY A 1 89 ? -16.383 -9.373 11.708 1.00 71.81 89 GLY A CA 1
ATOM 676 C C . GLY A 1 89 ? -15.256 -10.059 12.506 1.00 71.81 89 GLY A C 1
ATOM 677 O O . GLY A 1 89 ? -14.925 -11.216 12.235 1.00 71.81 89 GLY A O 1
ATOM 678 N N . PRO A 1 90 ? -14.642 -9.374 13.493 1.00 75.25 90 PRO A N 1
ATOM 679 C CA . PRO A 1 90 ? -13.427 -9.839 14.170 1.00 75.25 90 PRO A CA 1
ATOM 680 C C . PRO A 1 90 ? -13.728 -10.879 15.268 1.00 75.25 90 PRO A C 1
ATOM 682 O O . PRO A 1 90 ? -13.613 -10.599 16.459 1.00 75.25 90 PRO A O 1
ATOM 685 N N . HIS A 1 91 ? -14.123 -12.091 14.868 1.00 77.38 91 HIS A N 1
ATOM 686 C CA . HIS A 1 91 ? -14.468 -13.199 15.778 1.00 77.38 91 HIS A CA 1
ATOM 687 C C . HIS A 1 91 ? -13.280 -14.094 16.162 1.00 77.38 91 HIS A C 1
ATOM 689 O O . HIS A 1 91 ? -13.407 -14.961 17.025 1.00 77.38 91 HIS A O 1
ATOM 695 N N . GLY A 1 92 ? -12.115 -13.844 15.567 1.00 84.06 92 GLY A N 1
ATOM 696 C CA . GLY A 1 92 ? -10.889 -14.598 15.791 1.00 84.06 92 GLY A CA 1
ATOM 697 C C . GLY A 1 92 ? -10.366 -15.184 14.490 1.00 84.06 92 GLY A C 1
ATOM 698 O O . GLY A 1 92 ? -11.144 -15.529 13.603 1.00 84.06 92 GLY A O 1
ATOM 699 N N . SER A 1 93 ? -9.043 -15.261 14.391 1.00 91.81 93 SER A N 1
ATOM 700 C CA . SER A 1 93 ? -8.364 -15.888 13.269 1.00 91.81 93 SER A CA 1
ATOM 701 C C . SER A 1 93 ? -7.137 -16.657 13.736 1.00 91.81 93 SER A C 1
ATOM 703 O O . SER A 1 93 ? -6.497 -16.272 14.722 1.00 91.81 93 SER A O 1
ATOM 705 N N . GLN A 1 94 ? -6.804 -17.735 13.024 1.00 92.12 94 GLN A N 1
ATOM 706 C CA . GLN A 1 94 ? -5.546 -18.456 13.224 1.00 92.12 94 GLN A CA 1
ATOM 707 C C . GLN A 1 94 ? -4.309 -17.604 12.880 1.00 92.12 94 GLN A C 1
ATOM 709 O O . GLN A 1 94 ? -3.205 -17.889 13.349 1.00 92.12 94 GLN A O 1
ATOM 714 N N . TYR A 1 95 ? -4.477 -16.548 12.081 1.00 91.56 95 TYR A N 1
ATOM 715 C CA . TYR A 1 95 ? -3.413 -15.629 11.701 1.00 91.56 95 TYR A CA 1
ATOM 716 C C . TYR A 1 95 ? -3.266 -14.504 12.732 1.00 91.56 95 TYR A C 1
ATOM 718 O O . TYR A 1 95 ? -4.236 -13.901 13.206 1.00 91.56 95 TYR A O 1
ATOM 726 N N . ASN A 1 96 ? -2.013 -14.200 13.084 1.00 89.31 96 ASN A N 1
ATOM 727 C CA . ASN A 1 96 ? -1.683 -13.166 14.064 1.00 89.31 96 ASN A CA 1
ATOM 728 C C . ASN A 1 96 ? -2.334 -11.824 13.690 1.00 89.31 96 ASN A C 1
ATOM 730 O O . ASN A 1 96 ? -2.457 -11.500 12.516 1.00 89.31 96 ASN A O 1
ATOM 734 N N . LYS A 1 97 ? -2.709 -11.026 14.695 1.00 91.00 97 LYS A N 1
ATOM 735 C CA . LYS A 1 97 ? -3.433 -9.749 14.534 1.00 91.00 97 LYS A CA 1
ATOM 736 C C . LYS A 1 97 ? -4.843 -9.894 13.952 1.00 91.00 97 LYS A C 1
ATOM 738 O O . LYS A 1 97 ? -5.387 -8.912 13.456 1.00 91.00 97 LYS A O 1
ATOM 743 N N . ILE A 1 98 ? -5.449 -11.076 14.094 1.00 93.12 98 ILE A N 1
ATOM 744 C CA . ILE A 1 98 ? -6.817 -11.361 13.640 1.00 93.12 98 ILE A CA 1
ATOM 745 C C . ILE A 1 98 ? -6.917 -11.137 12.124 1.00 93.12 98 ILE A C 1
ATOM 747 O O . ILE A 1 98 ? -7.829 -10.478 11.652 1.00 93.12 98 ILE A O 1
ATOM 751 N N . LEU A 1 99 ? -5.923 -11.581 11.353 1.00 94.06 99 LEU A N 1
ATOM 752 C CA . LEU A 1 99 ? -5.916 -11.354 9.905 1.00 94.06 99 LEU A CA 1
ATOM 753 C C . LEU A 1 99 ? 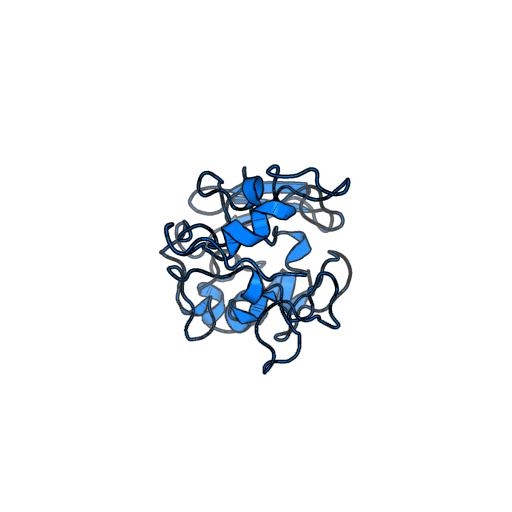-6.767 -12.397 9.185 1.00 94.06 99 LEU A C 1
ATOM 755 O O . LEU A 1 99 ? -6.773 -13.548 9.588 1.00 94.06 99 LEU A O 1
ATOM 759 N N . ARG A 1 100 ? -7.453 -12.053 8.095 1.00 93.25 100 ARG A N 1
ATOM 760 C CA . ARG A 1 100 ? -8.273 -13.028 7.341 1.00 93.25 100 ARG A CA 1
ATOM 761 C C . ARG A 1 100 ? -7.458 -14.048 6.543 1.00 93.25 100 ARG A C 1
ATOM 763 O O . ARG A 1 100 ? -7.970 -15.097 6.169 1.00 93.25 100 ARG A O 1
ATOM 770 N N . ARG A 1 101 ? -6.199 -13.724 6.259 1.00 93.44 101 ARG A N 1
ATOM 771 C CA . ARG A 1 101 ? -5.258 -14.510 5.453 1.00 93.44 101 ARG A CA 1
ATOM 772 C C . ARG A 1 101 ? -3.839 -14.358 6.006 1.00 93.44 101 ARG A C 1
ATOM 774 O O . ARG A 1 101 ? -3.602 -13.424 6.783 1.00 93.44 101 ARG A O 1
ATOM 781 N N . PRO A 1 102 ? -2.896 -15.248 5.642 1.00 92.06 102 PRO A N 1
ATOM 782 C CA . PRO A 1 102 ? -1.503 -15.074 6.024 1.00 92.06 102 PRO A CA 1
ATOM 783 C C . PRO A 1 102 ? -0.960 -13.748 5.488 1.00 92.06 102 PRO A C 1
ATOM 785 O O . PRO A 1 102 ? -1.365 -13.270 4.432 1.00 92.06 102 PRO A O 1
ATOM 788 N N . TYR A 1 103 ? -0.039 -13.161 6.242 1.00 90.75 103 TYR A N 1
ATOM 789 C CA . TYR A 1 103 ? 0.668 -11.945 5.870 1.00 90.75 103 TYR A CA 1
ATOM 790 C C . TYR A 1 103 ? 2.140 -12.135 6.203 1.00 90.75 103 TYR A C 1
ATOM 792 O O . TYR A 1 103 ? 2.486 -12.364 7.370 1.00 90.75 103 TYR A O 1
ATOM 800 N N . ALA A 1 104 ? 2.999 -12.045 5.190 1.00 85.06 104 ALA A N 1
ATOM 801 C CA . ALA A 1 104 ? 4.446 -12.117 5.358 1.00 85.06 104 ALA A CA 1
ATOM 802 C C . ALA A 1 104 ? 4.974 -10.852 6.065 1.00 85.06 104 ALA A C 1
ATOM 804 O O . ALA A 1 104 ? 5.524 -9.942 5.452 1.00 85.06 104 ALA A O 1
ATOM 805 N N . ALA A 1 105 ? 4.785 -10.776 7.384 1.00 74.38 105 ALA A N 1
ATOM 806 C CA . ALA A 1 105 ? 5.180 -9.642 8.224 1.00 74.38 105 ALA A CA 1
ATOM 807 C C . ALA A 1 105 ? 6.683 -9.600 8.549 1.00 74.38 105 ALA A C 1
ATOM 809 O O . ALA A 1 105 ? 7.117 -8.784 9.365 1.00 74.38 105 ALA A O 1
ATOM 810 N N . ASP A 1 106 ? 7.471 -10.492 7.958 1.00 69.12 106 ASP A N 1
ATOM 811 C CA . ASP A 1 106 ? 8.916 -10.394 7.948 1.00 69.12 106 ASP A CA 1
ATOM 812 C C . ASP A 1 106 ? 9.385 -10.045 6.535 1.00 69.12 106 ASP A C 1
ATOM 814 O O . ASP A 1 106 ? 8.753 -10.362 5.528 1.00 69.12 106 ASP A O 1
ATOM 818 N N . ALA A 1 107 ? 10.480 -9.301 6.461 1.00 59.03 107 ALA A N 1
ATOM 819 C CA . ALA A 1 107 ? 11.040 -8.910 5.180 1.00 59.03 107 ALA A CA 1
ATOM 820 C C . ALA A 1 107 ? 12.034 -9.957 4.633 1.00 59.03 107 ALA A C 1
ATOM 822 O O . ALA A 1 107 ? 12.523 -9.803 3.516 1.00 59.03 107 ALA A O 1
ATOM 823 N N . GLY A 1 108 ? 12.372 -10.984 5.427 1.00 52.56 108 GLY A N 1
ATOM 824 C CA . GLY A 1 108 ? 13.485 -11.905 5.181 1.00 52.56 108 GLY A CA 1
ATOM 825 C C . GLY A 1 108 ? 13.106 -13.361 4.899 1.00 52.56 108 GLY A C 1
ATOM 826 O O . GLY A 1 108 ? 14.013 -14.151 4.647 1.00 52.56 108 GLY A O 1
ATOM 827 N N . GLY A 1 109 ? 11.829 -13.748 4.944 1.00 49.78 109 GLY A N 1
ATOM 828 C CA . GLY A 1 109 ? 11.440 -15.141 4.755 1.00 49.78 109 GLY A CA 1
ATOM 829 C C . GLY A 1 109 ? 9.938 -15.392 4.629 1.00 49.78 109 GLY A C 1
ATOM 830 O O . GLY A 1 109 ? 9.246 -15.637 5.607 1.00 49.78 109 GLY A O 1
ATOM 831 N N . GLY A 1 110 ? 9.466 -15.521 3.392 1.00 60.12 110 GLY A N 1
ATOM 832 C CA . GLY A 1 110 ? 8.188 -16.161 3.088 1.00 60.12 110 GLY A CA 1
ATOM 833 C C . GLY A 1 110 ? 7.823 -15.955 1.629 1.00 60.12 110 GLY A C 1
ATOM 834 O O . GLY A 1 110 ? 7.793 -14.819 1.168 1.00 60.12 110 GLY A O 1
ATOM 835 N N . PHE A 1 111 ? 7.560 -17.037 0.891 1.00 61.50 111 PHE A N 1
ATOM 836 C CA . PHE A 1 111 ? 7.010 -16.902 -0.455 1.00 61.50 111 PHE A CA 1
ATOM 837 C C . PHE A 1 111 ? 5.635 -16.241 -0.357 1.00 61.50 111 PHE A C 1
ATOM 839 O O . PHE A 1 111 ? 4.731 -16.765 0.289 1.00 61.50 111 PHE A O 1
ATOM 846 N N . VAL A 1 112 ? 5.509 -15.080 -0.993 1.00 81.25 112 VAL A N 1
ATOM 847 C CA . VAL A 1 112 ? 4.238 -14.396 -1.207 1.00 81.25 112 VAL A CA 1
ATOM 848 C C . VAL A 1 112 ? 3.506 -15.150 -2.317 1.00 81.25 112 VAL A C 1
ATOM 850 O O . VAL A 1 112 ? 3.845 -15.033 -3.495 1.00 81.25 112 VAL A O 1
ATOM 853 N N . ASP A 1 113 ? 2.540 -15.982 -1.940 1.00 87.50 113 ASP A N 1
ATOM 854 C CA . ASP A 1 113 ? 1.680 -16.694 -2.886 1.00 87.50 113 ASP A CA 1
ATOM 855 C C . ASP A 1 113 ? 0.314 -16.006 -3.029 1.00 87.50 113 ASP A C 1
ATOM 857 O O . ASP A 1 113 ? -0.001 -15.053 -2.319 1.00 87.50 113 ASP A O 1
ATOM 861 N N . SER A 1 114 ? -0.515 -16.480 -3.961 1.00 91.00 114 SER A N 1
ATOM 862 C CA . SER A 1 114 ? -1.846 -15.916 -4.236 1.00 91.00 114 SER A CA 1
ATOM 863 C C . SER A 1 114 ? -2.817 -15.944 -3.043 1.00 91.00 114 SER A C 1
ATOM 865 O O . SER A 1 114 ? -3.870 -15.308 -3.081 1.00 91.00 114 SER A O 1
ATOM 867 N N . GLY A 1 115 ? -2.499 -16.709 -2.001 1.00 91.25 115 GLY A N 1
ATOM 868 C CA . GLY A 1 115 ? -3.216 -16.779 -0.736 1.00 91.25 115 GLY A CA 1
ATOM 869 C C . GLY A 1 115 ? -2.804 -15.714 0.283 1.00 91.25 115 GLY A C 1
ATOM 870 O O . GLY A 1 115 ? -3.453 -15.634 1.324 1.00 91.25 115 GLY A O 1
ATOM 871 N N . ASP A 1 116 ? -1.792 -14.881 0.015 1.00 93.00 116 ASP A N 1
ATOM 872 C CA . ASP A 1 116 ? -1.438 -13.762 0.898 1.00 93.00 116 ASP A CA 1
ATOM 873 C C . ASP A 1 116 ? -2.594 -12.746 1.013 1.00 93.00 116 ASP A C 1
ATOM 875 O O . ASP A 1 116 ? -3.408 -12.557 0.098 1.00 93.00 116 ASP A O 1
ATOM 879 N N . LEU A 1 117 ? -2.674 -12.091 2.173 1.00 94.88 117 LEU A N 1
ATOM 880 C CA . LEU A 1 117 ? -3.658 -11.073 2.521 1.00 94.88 117 LEU A CA 1
ATOM 881 C C . LEU A 1 117 ? -3.818 -9.994 1.447 1.00 94.88 117 LEU A C 1
ATOM 883 O O . LEU A 1 117 ? -4.951 -9.604 1.153 1.00 94.88 117 LEU A O 1
ATOM 887 N N . CYS A 1 118 ? -2.716 -9.530 0.851 1.00 96.00 118 CYS A N 1
ATOM 888 C CA . CYS A 1 118 ? -2.740 -8.460 -0.147 1.00 96.00 118 CYS A CA 1
ATOM 889 C C . CYS A 1 118 ? -3.574 -8.834 -1.384 1.00 96.00 118 CYS A C 1
ATOM 891 O O . CYS A 1 118 ? -4.277 -7.988 -1.944 1.00 96.00 118 CYS A O 1
ATOM 893 N N . PHE A 1 119 ? -3.548 -10.109 -1.786 1.00 95.81 119 PHE A N 1
ATOM 894 C CA . PHE A 1 119 ? -4.230 -10.590 -2.991 1.00 95.81 119 PHE A CA 1
ATOM 895 C C . PHE A 1 119 ? -5.718 -10.881 -2.796 1.00 95.81 119 PHE A C 1
ATOM 897 O O . PHE A 1 119 ? -6.381 -11.395 -3.694 1.00 95.81 119 PHE A O 1
ATOM 904 N N . GLN A 1 120 ? -6.279 -10.520 -1.640 1.00 95.19 120 GLN A N 1
ATOM 905 C CA . GLN A 1 120 ? -7.729 -10.360 -1.532 1.00 95.19 120 GLN A CA 1
ATOM 906 C C . GLN A 1 120 ? -8.240 -9.191 -2.377 1.00 95.19 120 GLN A C 1
ATOM 908 O O . GLN A 1 120 ? -9.388 -9.229 -2.805 1.00 95.19 120 GLN A O 1
ATOM 913 N N . CYS A 1 121 ? -7.397 -8.180 -2.612 1.00 97.56 121 CYS A N 1
ATOM 914 C CA . CYS A 1 121 ? -7.768 -6.975 -3.350 1.00 97.56 121 CYS A CA 1
ATOM 915 C C . CYS A 1 121 ? -6.864 -6.737 -4.563 1.00 97.56 121 CYS A C 1
ATOM 917 O O . CYS A 1 121 ? -7.342 -6.315 -5.612 1.00 97.56 121 CYS A O 1
ATOM 919 N N . HIS A 1 122 ? -5.568 -7.019 -4.439 1.00 97.50 122 HIS A N 1
ATOM 920 C CA . HIS A 1 122 ? -4.605 -6.845 -5.521 1.00 97.50 122 HIS A CA 1
ATOM 921 C C . HIS A 1 122 ? -4.540 -8.077 -6.422 1.00 97.50 122 HIS A C 1
ATOM 923 O O . HIS A 1 122 ? -4.615 -9.209 -5.954 1.00 97.50 122 HIS A O 1
ATOM 929 N N . ASN A 1 123 ? -4.365 -7.871 -7.724 1.00 97.19 123 ASN A N 1
ATOM 930 C CA . ASN A 1 123 ? -4.235 -8.979 -8.660 1.00 97.19 123 ASN A CA 1
ATOM 931 C C . ASN A 1 123 ? -2.845 -9.629 -8.558 1.00 97.19 123 ASN A C 1
ATOM 933 O O . ASN A 1 123 ? -1.828 -8.980 -8.811 1.00 97.19 123 ASN A O 1
ATOM 937 N N . TYR A 1 124 ? -2.801 -10.925 -8.242 1.00 95.88 124 TYR A N 1
ATOM 938 C CA . TYR A 1 124 ? -1.559 -11.698 -8.191 1.00 95.88 124 TYR A CA 1
ATOM 939 C C . TYR A 1 124 ? -0.771 -11.626 -9.507 1.00 95.88 124 TYR A C 1
ATOM 941 O O . TYR A 1 124 ? 0.446 -11.440 -9.488 1.00 95.88 124 TYR A O 1
ATOM 949 N N . ASP A 1 125 ? -1.460 -11.676 -10.651 1.00 95.56 125 ASP A N 1
ATOM 950 C CA . ASP A 1 125 ? -0.811 -11.644 -11.965 1.00 95.56 125 ASP A CA 1
ATOM 951 C C . ASP A 1 125 ? -0.114 -10.315 -12.265 1.00 95.56 125 ASP A C 1
ATOM 953 O O . ASP A 1 125 ? 0.839 -10.275 -13.038 1.00 95.56 125 ASP A O 1
ATOM 957 N N . THR A 1 126 ? -0.549 -9.226 -11.632 1.00 97.38 126 THR A N 1
ATOM 958 C CA . THR A 1 126 ? 0.090 -7.917 -11.781 1.00 97.38 126 THR A CA 1
ATOM 959 C C . THR A 1 126 ? 1.327 -7.775 -10.904 1.00 97.38 126 THR A C 1
ATOM 961 O O . THR A 1 126 ? 2.285 -7.131 -11.323 1.00 97.38 126 THR A O 1
ATOM 964 N N . TYR A 1 127 ? 1.332 -8.335 -9.692 1.00 96.50 127 TYR A N 1
ATOM 965 C CA . TYR A 1 127 ? 2.370 -8.031 -8.697 1.00 96.50 127 TYR A CA 1
ATOM 966 C C . TYR A 1 127 ? 3.323 -9.183 -8.378 1.00 96.50 127 TYR A C 1
ATOM 968 O O . TYR A 1 127 ? 4.390 -8.922 -7.840 1.00 96.50 127 TYR A O 1
ATOM 976 N N . ALA A 1 128 ? 2.978 -10.432 -8.675 1.00 93.06 128 ALA A N 1
ATOM 977 C CA . ALA A 1 128 ? 3.777 -11.588 -8.266 1.00 93.06 128 ALA A CA 1
ATOM 978 C C . ALA A 1 128 ? 3.981 -12.630 -9.371 1.00 93.06 128 ALA A C 1
ATOM 980 O O . ALA A 1 128 ? 4.849 -13.485 -9.240 1.00 93.06 128 ALA A O 1
ATOM 981 N N . ASN A 1 129 ? 3.236 -12.564 -10.473 1.00 90.75 129 ASN A N 1
ATOM 982 C CA . ASN A 1 129 ? 3.560 -13.366 -11.648 1.00 90.75 129 ASN A CA 1
ATOM 983 C C . ASN A 1 129 ? 4.741 -12.734 -12.412 1.00 90.75 129 ASN A C 1
ATOM 985 O O . ASN A 1 129 ? 4.910 -11.515 -12.416 1.00 90.75 129 ASN A O 1
ATOM 989 N N . SER A 1 130 ? 5.578 -13.553 -13.051 1.00 82.81 130 SER A N 1
ATOM 990 C CA . SER A 1 130 ? 6.759 -13.088 -13.799 1.00 82.81 130 SER A CA 1
ATOM 991 C C . SER A 1 130 ? 6.468 -12.826 -15.280 1.00 82.81 130 SER A C 1
ATOM 993 O O . SER A 1 130 ? 7.321 -12.308 -15.998 1.00 82.81 130 SER A O 1
ATOM 995 N N . PHE A 1 131 ? 5.271 -13.180 -15.761 1.00 79.56 131 PHE A N 1
ATOM 996 C CA . PHE A 1 131 ? 4.906 -13.076 -17.172 1.00 79.56 131 PHE A CA 1
ATOM 997 C C . PHE A 1 131 ? 3.458 -12.621 -17.354 1.00 79.56 131 PHE A C 1
ATOM 999 O O . PHE A 1 131 ? 2.583 -12.953 -16.561 1.00 79.56 131 PHE A O 1
ATOM 1006 N N . GLY A 1 132 ? 3.197 -11.931 -18.463 1.00 86.25 132 GLY A N 1
ATOM 1007 C CA . GLY A 1 132 ? 1.850 -11.558 -18.891 1.00 86.25 132 GLY A CA 1
ATOM 1008 C C . GLY A 1 132 ? 1.663 -10.053 -19.047 1.00 86.25 132 GLY A C 1
ATOM 1009 O O . GLY A 1 132 ? 2.475 -9.248 -18.606 1.00 86.25 132 GLY A O 1
ATOM 1010 N N . ILE A 1 133 ? 0.564 -9.677 -19.697 1.00 82.75 133 ILE A N 1
ATOM 1011 C CA . ILE A 1 133 ? 0.229 -8.269 -19.962 1.00 82.75 133 ILE A CA 1
ATOM 1012 C C . ILE A 1 133 ? -0.268 -7.532 -18.709 1.00 82.75 133 ILE A C 1
ATOM 1014 O O . ILE A 1 133 ? -0.198 -6.312 -18.639 1.00 82.75 133 ILE A O 1
ATOM 1018 N N . ALA A 1 134 ? -0.729 -8.266 -17.689 1.00 92.62 134 ALA A N 1
ATOM 1019 C CA . ALA A 1 134 ? -1.212 -7.687 -16.435 1.00 92.62 134 ALA A CA 1
ATOM 1020 C C . ALA A 1 134 ? -0.103 -6.972 -15.639 1.00 92.62 134 ALA A C 1
ATOM 1022 O O . ALA A 1 134 ? -0.406 -6.161 -14.766 1.00 92.62 134 ALA A O 1
ATOM 1023 N N . LEU A 1 135 ? 1.174 -7.233 -15.951 1.00 95.06 135 LEU A N 1
ATOM 1024 C CA . LEU A 1 135 ? 2.324 -6.583 -15.318 1.00 95.06 135 LEU A CA 1
ATOM 1025 C C . LEU A 1 135 ? 2.333 -5.068 -15.534 1.00 95.06 135 LEU A C 1
ATOM 1027 O O . LEU A 1 135 ? 2.711 -4.329 -14.624 1.00 95.06 135 LEU A O 1
ATOM 1031 N N . GLU A 1 136 ? 1.867 -4.615 -16.701 1.00 96.12 136 GLU A N 1
ATOM 1032 C CA . GLU A 1 136 ? 1.846 -3.199 -17.089 1.00 96.12 136 GLU A CA 1
ATOM 1033 C C . GLU A 1 136 ? 0.927 -2.366 -16.184 1.00 96.12 136 GLU A C 1
ATOM 1035 O O . GLU A 1 136 ? 1.143 -1.167 -15.992 1.00 96.12 136 GLU A O 1
ATOM 1040 N N . ALA A 1 137 ? -0.058 -3.018 -15.556 1.00 97.19 137 ALA A N 1
ATOM 1041 C CA . ALA A 1 137 ? -0.982 -2.396 -14.618 1.00 97.19 137 ALA A CA 1
ATOM 1042 C C . ALA A 1 137 ? -0.327 -1.990 -13.293 1.00 97.19 137 ALA A C 1
ATOM 1044 O O . ALA A 1 137 ? -0.882 -1.180 -12.554 1.00 97.19 137 ALA A O 1
ATOM 1045 N N . SER A 1 138 ? 0.869 -2.498 -12.990 1.00 97.31 138 SER A N 1
ATOM 1046 C CA . SER A 1 138 ? 1.688 -1.962 -11.911 1.00 97.31 138 SER A CA 1
ATOM 1047 C C . SER A 1 138 ? 2.589 -0.859 -12.442 1.00 97.31 138 SER A C 1
ATOM 1049 O O . SER A 1 138 ? 3.282 -1.030 -13.440 1.00 97.31 138 SER A O 1
ATOM 1051 N N . ARG A 1 139 ? 2.670 0.267 -11.725 1.00 97.00 139 ARG A N 1
ATOM 1052 C CA . ARG A 1 139 ? 3.645 1.321 -12.050 1.00 97.00 139 ARG A CA 1
ATOM 1053 C C . ARG A 1 139 ? 5.092 0.839 -11.966 1.00 97.00 139 ARG A C 1
ATOM 1055 O O . ARG A 1 139 ? 5.935 1.418 -12.629 1.00 97.00 139 ARG A O 1
ATOM 1062 N N . PHE A 1 140 ? 5.392 -0.158 -11.137 1.00 97.19 140 PHE A N 1
ATOM 1063 C CA . PHE A 1 140 ? 6.750 -0.653 -10.904 1.00 97.19 140 PHE A CA 1
ATOM 1064 C C . PHE A 1 140 ? 6.870 -2.076 -11.451 1.00 97.19 140 PHE A C 1
ATOM 1066 O O . PHE A 1 140 ? 6.826 -3.045 -10.696 1.00 97.19 140 PHE A O 1
ATOM 1073 N N . ASN A 1 141 ? 6.925 -2.185 -12.777 1.00 97.31 141 ASN A N 1
ATOM 1074 C CA . ASN A 1 141 ? 7.048 -3.433 -13.531 1.00 97.31 141 ASN A CA 1
ATOM 1075 C C . ASN A 1 141 ? 7.480 -3.159 -14.977 1.00 97.31 141 ASN A C 1
ATOM 1077 O O . ASN A 1 141 ? 7.559 -1.992 -15.373 1.00 97.31 141 ASN A O 1
ATOM 1081 N N . PRO A 1 142 ? 7.755 -4.210 -15.773 1.00 95.31 142 PRO A N 1
ATOM 1082 C CA . PRO A 1 142 ? 7.904 -4.068 -17.214 1.00 95.31 142 PRO A CA 1
ATOM 1083 C C . PRO A 1 142 ? 6.661 -3.402 -17.845 1.00 95.31 142 PRO A C 1
ATOM 1085 O O . PRO A 1 142 ? 5.559 -3.569 -17.313 1.00 95.31 142 PRO A O 1
ATOM 1088 N N . PRO A 1 143 ? 6.813 -2.681 -18.971 1.00 94.69 143 PRO A N 1
ATOM 1089 C CA . PRO A 1 143 ? 8.060 -2.480 -19.714 1.00 94.69 143 PRO A CA 1
ATOM 1090 C C . PRO A 1 143 ? 9.022 -1.444 -19.109 1.00 94.69 143 PRO A C 1
ATOM 1092 O O . PRO A 1 143 ? 10.226 -1.568 -19.326 1.00 94.69 143 PRO A O 1
ATOM 1095 N N . GLU A 1 144 ? 8.545 -0.459 -18.343 1.00 97.12 144 GLU A N 1
ATOM 1096 C CA . GLU A 1 144 ? 9.381 0.678 -17.917 1.00 97.12 144 GLU A CA 1
ATOM 1097 C C . GLU A 1 144 ? 10.410 0.300 -16.844 1.00 97.12 144 GLU A C 1
ATOM 1099 O O . GLU A 1 144 ? 11.503 0.864 -16.790 1.00 97.12 144 GLU A O 1
ATOM 1104 N N . THR A 1 145 ? 10.093 -0.686 -15.999 1.00 96.31 145 THR A N 1
ATOM 1105 C CA . THR A 1 145 ? 11.028 -1.228 -15.006 1.00 96.31 145 THR A CA 1
ATOM 1106 C C . THR A 1 145 ? 11.129 -2.750 -15.113 1.00 96.31 145 THR A C 1
ATOM 1108 O O . THR A 1 145 ? 10.341 -3.460 -14.487 1.00 96.31 145 THR A O 1
ATOM 1111 N N . PRO A 1 146 ? 12.134 -3.281 -15.837 1.00 92.75 146 PRO A N 1
ATOM 1112 C CA . PRO A 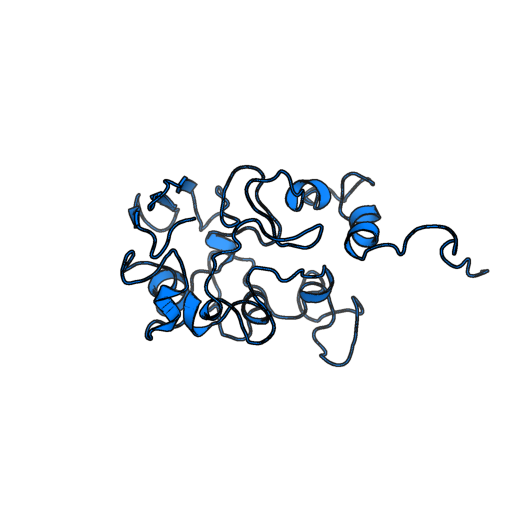1 146 ? 12.354 -4.724 -15.959 1.00 92.75 146 PRO A CA 1
ATOM 1113 C C . PRO A 1 146 ? 12.488 -5.441 -14.608 1.00 92.75 146 PRO A C 1
ATOM 1115 O O . PRO A 1 146 ? 11.988 -6.545 -14.429 1.00 92.75 146 PRO A O 1
ATOM 1118 N N . SER A 1 147 ? 13.119 -4.781 -13.635 1.00 94.06 147 SER A N 1
ATOM 1119 C CA . SER A 1 147 ? 13.365 -5.294 -12.283 1.00 94.06 147 SER A CA 1
ATOM 1120 C C . SER A 1 147 ? 12.315 -4.797 -11.280 1.00 94.06 147 SER A C 1
ATOM 1122 O O . SER A 1 147 ? 12.655 -4.243 -10.237 1.00 94.06 147 SER A O 1
ATOM 1124 N N . GLY A 1 148 ? 11.034 -4.921 -11.636 1.00 95.88 148 GLY A N 1
ATOM 1125 C CA . GLY A 1 148 ? 9.899 -4.432 -10.848 1.00 95.88 148 GLY A CA 1
ATOM 1126 C C . GLY A 1 148 ? 9.377 -5.430 -9.811 1.00 95.88 148 GLY A C 1
ATOM 1127 O O . GLY A 1 148 ? 10.134 -6.233 -9.261 1.00 95.88 148 GLY A O 1
ATOM 1128 N N . HIS A 1 149 ? 8.069 -5.395 -9.551 1.00 96.44 149 HIS A N 1
ATOM 1129 C CA . HIS A 1 149 ? 7.386 -6.354 -8.679 1.00 96.44 149 HIS A CA 1
ATOM 1130 C C . HIS A 1 149 ? 7.551 -7.806 -9.142 1.00 96.44 149 HIS A C 1
ATOM 1132 O O . HIS A 1 149 ? 7.825 -8.661 -8.309 1.00 96.44 149 HIS A O 1
ATOM 1138 N N . ALA A 1 150 ? 7.468 -8.075 -10.449 1.00 94.31 150 ALA A N 1
ATOM 1139 C CA . ALA A 1 150 ? 7.649 -9.412 -11.023 1.00 94.31 150 ALA A CA 1
ATOM 1140 C C . ALA A 1 150 ? 8.956 -10.077 -10.555 1.00 94.31 150 ALA A C 1
ATOM 1142 O O . ALA A 1 150 ? 8.961 -11.236 -10.146 1.00 94.31 150 ALA A O 1
ATOM 1143 N N . LEU A 1 151 ? 10.050 -9.310 -10.537 1.00 93.88 151 LEU A N 1
ATOM 1144 C CA . LEU A 1 151 ? 11.344 -9.783 -10.056 1.00 93.88 151 LEU A CA 1
ATOM 1145 C C . LEU A 1 151 ? 11.364 -9.903 -8.526 1.00 93.88 151 LEU A C 1
ATOM 1147 O O . LEU A 1 151 ? 11.732 -10.939 -7.980 1.00 93.88 151 LEU A O 1
ATOM 1151 N N . HIS A 1 152 ? 10.982 -8.840 -7.815 1.00 93.75 152 HIS A N 1
ATOM 1152 C CA . HIS A 1 152 ? 11.120 -8.802 -6.358 1.00 93.75 152 HIS A CA 1
ATOM 1153 C C . HIS A 1 152 ? 10.185 -9.796 -5.668 1.00 93.75 152 HIS A C 1
ATOM 1155 O O . HIS A 1 152 ? 10.633 -10.590 -4.849 1.00 93.75 152 HIS A O 1
ATOM 1161 N N . VAL A 1 153 ? 8.901 -9.774 -6.003 1.00 92.69 153 VAL A N 1
ATOM 1162 C CA . VAL A 1 153 ? 7.885 -10.618 -5.371 1.00 92.69 153 VAL A CA 1
ATOM 1163 C C . VAL A 1 153 ? 7.852 -11.994 -6.031 1.00 92.69 153 VAL A C 1
ATOM 1165 O O . VAL A 1 153 ? 7.953 -12.998 -5.333 1.00 92.69 153 VAL A O 1
ATOM 1168 N N . GLY A 1 154 ? 7.762 -12.051 -7.363 1.00 89.94 154 GLY A N 1
ATOM 1169 C CA . GLY A 1 154 ? 7.565 -13.304 -8.097 1.00 89.94 154 GLY A CA 1
ATOM 1170 C C . GLY A 1 154 ? 8.789 -14.212 -8.142 1.00 89.94 154 GLY A C 1
ATOM 1171 O O . GLY A 1 154 ? 8.691 -15.406 -7.865 1.00 89.94 154 GLY A O 1
ATOM 1172 N N . GLU A 1 155 ? 9.958 -13.656 -8.459 1.00 91.00 155 GLU A N 1
ATOM 1173 C CA . GLU A 1 155 ? 11.184 -14.454 -8.609 1.00 91.00 155 GLU A CA 1
ATOM 1174 C C . GLU A 1 155 ? 11.982 -14.576 -7.307 1.00 91.00 155 GLU A C 1
ATOM 1176 O O . GLU A 1 155 ? 12.577 -15.620 -7.033 1.00 91.00 155 GLU A O 1
ATOM 1181 N N . HIS A 1 156 ? 12.014 -13.516 -6.496 1.00 89.75 156 HIS A N 1
ATOM 1182 C CA . HIS A 1 156 ? 12.819 -13.469 -5.273 1.00 89.75 156 HIS A CA 1
ATOM 1183 C C . HIS A 1 156 ? 12.023 -13.660 -3.979 1.00 89.75 156 HIS A C 1
ATOM 1185 O O . HIS A 1 156 ? 12.639 -13.772 -2.919 1.00 89.75 156 HIS A O 1
ATOM 1191 N N . GLY A 1 157 ? 10.688 -13.723 -4.036 1.00 89.25 157 GLY A N 1
ATOM 1192 C CA . GLY A 1 157 ? 9.857 -13.932 -2.849 1.00 89.25 157 GLY A CA 1
ATOM 1193 C C . GLY A 1 157 ? 9.987 -12.814 -1.812 1.00 89.25 157 GLY A C 1
ATOM 1194 O O . GLY A 1 157 ? 9.837 -13.058 -0.617 1.00 89.25 157 GLY A O 1
ATOM 1195 N N . VAL A 1 158 ? 10.318 -11.593 -2.238 1.00 90.56 158 VAL A N 1
ATOM 1196 C CA . VAL A 1 158 ? 10.402 -10.433 -1.349 1.00 90.56 158 VAL A CA 1
ATOM 1197 C C . VAL A 1 158 ? 8.994 -10.070 -0.896 1.00 90.56 158 VAL A C 1
ATOM 1199 O O . VAL A 1 158 ? 8.124 -9.766 -1.711 1.00 90.56 158 VAL A O 1
ATOM 1202 N N . SER A 1 159 ? 8.787 -10.066 0.421 1.00 91.38 159 SER A N 1
ATOM 1203 C CA . SER A 1 159 ? 7.513 -9.667 1.011 1.00 91.38 159 SER A CA 1
ATOM 1204 C C . SER A 1 159 ? 7.131 -8.232 0.635 1.00 91.38 159 SER A C 1
ATOM 1206 O O . SER A 1 159 ? 7.975 -7.330 0.631 1.00 91.38 159 SER A O 1
ATOM 1208 N N . CYS A 1 160 ? 5.832 -7.984 0.446 1.00 94.12 160 CYS A N 1
ATOM 1209 C CA . CYS A 1 160 ? 5.253 -6.640 0.369 1.00 94.12 160 CYS A CA 1
ATOM 1210 C C . CYS A 1 160 ? 5.712 -5.766 1.555 1.00 94.12 160 CYS A C 1
ATOM 1212 O O . CYS A 1 160 ? 6.004 -4.578 1.395 1.00 94.12 160 CYS A O 1
ATOM 1214 N N . PHE A 1 161 ? 5.863 -6.374 2.739 1.00 92.31 161 PHE A N 1
ATOM 1215 C CA . PHE A 1 161 ? 6.360 -5.734 3.955 1.00 92.31 161 PHE A CA 1
ATOM 1216 C C . PHE A 1 161 ? 7.836 -5.305 3.867 1.00 92.31 161 PHE A C 1
ATOM 1218 O O . PHE A 1 161 ? 8.298 -4.527 4.691 1.00 92.31 161 PHE A O 1
ATOM 1225 N N . ALA A 1 162 ? 8.629 -5.711 2.883 1.00 92.75 162 ALA A N 1
ATOM 1226 C CA . ALA A 1 162 ? 9.968 -5.131 2.738 1.00 92.75 162 ALA A CA 1
ATOM 1227 C C . ALA A 1 162 ? 9.914 -3.641 2.322 1.00 92.75 162 ALA A C 1
ATOM 1229 O O . ALA A 1 162 ? 10.821 -2.869 2.654 1.00 92.75 162 ALA A O 1
ATOM 1230 N N . CYS A 1 163 ? 8.834 -3.234 1.638 1.00 94.69 163 CYS A N 1
ATOM 1231 C CA . CYS A 1 163 ? 8.722 -1.936 0.964 1.00 94.69 163 CYS A CA 1
ATOM 1232 C C . CYS A 1 163 ? 7.482 -1.116 1.355 1.00 94.69 163 CYS A C 1
ATOM 1234 O O . CYS A 1 163 ? 7.560 0.114 1.345 1.00 94.69 163 CYS A O 1
ATOM 1236 N N . HIS A 1 164 ? 6.365 -1.767 1.702 1.00 96.00 164 HIS A N 1
ATOM 1237 C CA . HIS A 1 164 ? 5.063 -1.121 1.893 1.00 96.00 164 HIS A CA 1
ATOM 1238 C C . HIS A 1 164 ? 4.546 -1.207 3.329 1.00 96.00 164 HIS A C 1
ATOM 1240 O O . HIS A 1 164 ? 4.545 -2.269 3.954 1.00 96.00 164 HIS A O 1
ATOM 1246 N N . ASP A 1 165 ? 4.049 -0.095 3.857 1.00 95.06 165 ASP A N 1
ATOM 1247 C CA . ASP A 1 165 ? 3.191 -0.087 5.035 1.00 95.06 165 ASP A CA 1
ATOM 1248 C C . ASP A 1 165 ? 1.773 -0.549 4.675 1.00 95.06 165 ASP A C 1
ATOM 1250 O O . ASP A 1 165 ? 1.226 -0.160 3.648 1.00 95.06 165 ASP A O 1
ATOM 1254 N N . SER A 1 166 ? 1.162 -1.383 5.514 1.00 94.50 166 SER A N 1
ATOM 1255 C CA . SER A 1 166 ? -0.177 -1.918 5.252 1.00 94.50 166 SER A CA 1
ATOM 1256 C C . SER A 1 166 ? -1.298 -0.931 5.584 1.00 94.50 166 SER A C 1
ATOM 1258 O O . SER A 1 166 ? -2.455 -1.232 5.309 1.00 94.50 166 SER A O 1
ATOM 1260 N N . HIS A 1 167 ? -0.999 0.214 6.200 1.00 96.94 167 HIS A N 1
ATOM 1261 C CA . HIS A 1 167 ? -1.996 1.217 6.569 1.00 96.94 167 HIS A CA 1
ATOM 1262 C C . HIS A 1 167 ? -1.776 2.520 5.813 1.00 96.94 167 HIS A C 1
ATOM 1264 O O . HIS A 1 167 ? -2.666 2.970 5.094 1.00 96.94 167 HIS A O 1
ATOM 1270 N N . GLY A 1 168 ? -0.598 3.129 5.951 1.00 96.75 168 GLY A N 1
ATOM 1271 C CA . GLY A 1 168 ? -0.358 4.439 5.361 1.00 96.75 168 GLY A CA 1
ATOM 1272 C C . GLY A 1 168 ? 1.011 5.025 5.643 1.00 96.75 168 GLY A C 1
ATOM 1273 O O . GLY A 1 168 ? 1.780 4.535 6.466 1.00 96.75 168 GLY A O 1
ATOM 1274 N N . SER A 1 169 ? 1.320 6.104 4.930 1.00 96.25 169 SER A N 1
ATOM 1275 C CA . SER A 1 169 ? 2.585 6.817 5.050 1.00 96.25 169 SER A CA 1
ATOM 1276 C C . SER A 1 169 ? 2.351 8.326 5.005 1.00 96.25 169 SER A C 1
ATOM 1278 O O . SER A 1 169 ? 1.876 8.852 3.993 1.00 96.25 169 SER A O 1
ATOM 1280 N N . PRO A 1 170 ? 2.741 9.072 6.056 1.00 94.94 170 PRO A N 1
ATOM 1281 C CA . PRO A 1 170 ? 2.578 10.523 6.075 1.00 94.94 170 PRO A CA 1
ATOM 1282 C C . PRO A 1 170 ? 3.474 11.235 5.058 1.00 94.94 170 PRO A C 1
ATOM 1284 O O . PRO A 1 170 ? 3.198 12.372 4.690 1.00 94.94 170 PRO A O 1
ATOM 1287 N N . ARG A 1 171 ? 4.558 10.591 4.608 1.00 94.75 171 ARG A N 1
ATOM 1288 C CA . ARG A 1 171 ? 5.615 11.241 3.815 1.00 94.75 171 ARG A CA 1
ATOM 1289 C C . ARG A 1 171 ? 5.809 10.652 2.430 1.00 94.75 171 ARG A C 1
ATOM 1291 O O . ARG A 1 171 ? 6.278 11.367 1.553 1.00 94.75 171 ARG A O 1
ATOM 1298 N N . GLN A 1 172 ? 5.498 9.374 2.241 1.00 96.56 172 GLN A N 1
ATOM 1299 C CA . GLN A 1 172 ? 5.765 8.693 0.983 1.00 96.56 172 GLN A CA 1
ATOM 1300 C C . GLN A 1 172 ? 4.474 8.341 0.258 1.00 96.56 172 GLN A C 1
ATOM 1302 O O . GLN A 1 172 ? 3.454 8.016 0.866 1.00 96.56 172 GLN A O 1
ATOM 1307 N N . ILE A 1 173 ? 4.536 8.395 -1.066 1.00 95.75 173 ILE A N 1
ATOM 1308 C CA . ILE A 1 173 ? 3.479 7.888 -1.938 1.00 95.75 173 ILE A CA 1
ATOM 1309 C C . ILE A 1 173 ? 3.454 6.354 -1.918 1.00 95.75 173 ILE A C 1
ATOM 1311 O O . ILE A 1 173 ? 4.418 5.731 -1.478 1.00 95.75 173 ILE A O 1
ATOM 1315 N N . ALA A 1 174 ? 2.391 5.756 -2.466 1.00 95.44 174 ALA A N 1
ATOM 1316 C CA . ALA A 1 174 ? 2.288 4.312 -2.712 1.00 95.44 174 ALA A CA 1
ATOM 1317 C C . ALA A 1 174 ? 2.616 3.432 -1.488 1.00 95.44 174 ALA A C 1
ATOM 1319 O O . ALA A 1 174 ? 3.182 2.355 -1.626 1.00 95.44 174 ALA A O 1
ATOM 1320 N N . LEU A 1 175 ? 2.283 3.911 -0.287 1.00 97.00 175 LEU A N 1
ATOM 1321 C CA . LEU A 1 175 ? 2.502 3.230 0.987 1.00 97.00 175 LEU A CA 1
ATOM 1322 C C . LEU A 1 175 ? 3.972 2.915 1.287 1.00 97.00 175 LEU A C 1
ATOM 1324 O O . LEU A 1 175 ? 4.257 2.077 2.133 1.00 97.00 175 LEU A O 1
ATOM 1328 N N . MET A 1 176 ? 4.922 3.573 0.623 1.00 96.88 176 MET A N 1
ATOM 1329 C CA . MET A 1 176 ? 6.334 3.245 0.795 1.00 96.88 176 MET A CA 1
ATOM 1330 C C . MET A 1 176 ? 6.822 3.588 2.207 1.00 96.88 176 MET A C 1
ATOM 1332 O O . MET A 1 176 ? 6.466 4.618 2.795 1.00 96.88 176 MET A O 1
ATOM 1336 N N . VAL A 1 177 ? 7.694 2.740 2.739 1.00 94.88 177 VAL A N 1
ATOM 1337 C CA . VAL A 1 177 ? 8.291 2.903 4.066 1.00 94.88 177 VAL A CA 1
ATOM 1338 C C . VAL A 1 177 ? 9.770 2.544 4.031 1.00 94.88 177 VAL A C 1
ATOM 1340 O O . VAL A 1 177 ? 10.190 1.639 3.316 1.00 94.88 177 VAL A O 1
ATOM 1343 N N . THR A 1 178 ? 10.571 3.285 4.794 1.00 94.62 178 THR A N 1
ATOM 1344 C CA . THR A 1 178 ? 12.013 3.062 4.929 1.00 94.62 178 THR A CA 1
ATOM 1345 C C . THR A 1 178 ? 12.375 2.698 6.368 1.00 94.62 178 THR A C 1
ATOM 1347 O O . THR A 1 178 ? 11.605 2.938 7.298 1.00 94.62 178 THR A O 1
ATOM 1350 N N . GLY A 1 179 ? 13.561 2.120 6.560 1.00 91.19 179 GLY A N 1
ATOM 1351 C CA . GLY A 1 179 ? 14.085 1.731 7.871 1.00 91.19 179 GLY A CA 1
ATOM 1352 C C . GLY A 1 179 ? 13.733 0.304 8.302 1.00 91.19 179 GLY A C 1
ATOM 1353 O O . GLY A 1 179 ? 13.885 -0.017 9.479 1.00 91.19 179 GLY A O 1
ATOM 1354 N N . ARG A 1 180 ? 13.272 -0.551 7.379 1.00 88.06 180 ARG A N 1
ATOM 1355 C CA . ARG A 1 180 ? 13.057 -1.988 7.630 1.00 88.06 180 ARG A CA 1
ATOM 1356 C C . ARG A 1 180 ? 14.340 -2.786 7.375 1.00 88.06 180 ARG A C 1
ATOM 1358 O O . ARG A 1 180 ? 15.181 -2.368 6.581 1.00 88.06 180 ARG A O 1
ATOM 1365 N N . PHE A 1 181 ? 14.493 -3.916 8.069 1.00 85.94 181 PHE A N 1
ATOM 1366 C CA . PHE A 1 181 ? 15.635 -4.821 7.910 1.00 85.94 181 PHE A CA 1
ATOM 1367 C C . PHE A 1 181 ? 15.177 -6.297 7.817 1.00 85.94 181 PHE A C 1
ATOM 1369 O O . PHE A 1 181 ? 14.698 -6.830 8.820 1.00 85.94 181 PHE A O 1
ATOM 1376 N N . PRO A 1 182 ? 15.344 -6.965 6.657 1.00 88.25 182 PRO A N 1
ATOM 1377 C CA . PRO A 1 182 ? 15.720 -6.352 5.381 1.00 88.25 182 PRO A CA 1
ATOM 1378 C C . PRO A 1 182 ? 14.632 -5.382 4.872 1.00 88.25 182 PRO A C 1
ATOM 1380 O O . PRO A 1 182 ? 13.522 -5.345 5.395 1.00 88.25 182 PRO A O 1
ATOM 1383 N N . GLY A 1 183 ? 14.952 -4.536 3.898 1.00 91.69 183 GLY A N 1
ATOM 1384 C CA . GLY A 1 183 ? 13.986 -3.603 3.315 1.00 91.69 183 GLY A CA 1
ATOM 1385 C C . GLY A 1 183 ? 14.616 -2.321 2.795 1.00 91.69 183 GLY A C 1
ATOM 1386 O O . GLY A 1 183 ? 15.834 -2.223 2.626 1.00 91.69 183 GLY A O 1
ATOM 1387 N N . LEU A 1 184 ? 13.771 -1.330 2.513 1.00 94.25 184 LEU A N 1
ATOM 1388 C CA . LEU A 1 184 ? 14.223 -0.047 1.983 1.00 94.25 184 LEU A CA 1
ATOM 1389 C C . LEU A 1 184 ? 14.911 0.804 3.045 1.00 94.25 184 LEU A C 1
ATOM 1391 O O . LEU A 1 184 ? 14.391 1.025 4.138 1.00 94.25 184 LEU A O 1
ATOM 1395 N N . THR A 1 185 ? 16.059 1.362 2.684 1.00 95.00 185 THR A N 1
ATOM 1396 C CA . THR A 1 185 ? 16.786 2.350 3.486 1.00 95.00 185 THR A CA 1
ATOM 1397 C C . THR A 1 185 ? 16.543 3.762 2.966 1.00 95.00 185 THR A C 1
ATOM 1399 O O . THR A 1 185 ? 16.428 4.693 3.762 1.00 95.00 185 THR A O 1
ATOM 1402 N N . GLN A 1 186 ? 16.381 3.926 1.649 1.00 95.81 186 GLN A N 1
ATOM 1403 C CA . GLN A 1 186 ? 16.042 5.197 1.008 1.00 95.81 186 GLN A CA 1
ATOM 1404 C C . GLN A 1 186 ? 15.034 4.990 -0.122 1.00 95.81 186 GLN A C 1
ATOM 1406 O O . GLN A 1 186 ? 15.084 3.991 -0.839 1.00 95.81 186 GLN A O 1
ATOM 1411 N N . TYR A 1 187 ? 14.142 5.962 -0.305 1.00 97.31 187 TYR A N 1
ATOM 1412 C CA . TYR A 1 187 ? 13.182 5.987 -1.402 1.00 97.31 187 TYR A CA 1
ATOM 1413 C C . TYR A 1 187 ? 12.908 7.429 -1.826 1.00 97.31 187 TYR A C 1
ATOM 1415 O O . TYR A 1 187 ? 12.621 8.288 -0.990 1.00 97.31 187 TYR A O 1
ATOM 1423 N N . THR A 1 188 ? 12.973 7.665 -3.133 1.00 97.25 188 THR A N 1
ATOM 1424 C CA . THR A 1 188 ? 12.668 8.943 -3.770 1.00 97.25 188 THR A CA 1
ATOM 1425 C C . THR A 1 188 ? 11.759 8.687 -4.957 1.00 97.25 188 THR A C 1
ATOM 1427 O O . THR A 1 188 ? 11.979 7.765 -5.740 1.00 97.25 188 THR A O 1
ATOM 1430 N N . SER A 1 189 ? 10.752 9.537 -5.122 1.00 96.44 189 SER A N 1
ATOM 1431 C CA . SER A 1 189 ? 9.790 9.437 -6.214 1.00 96.44 189 SER A CA 1
ATOM 1432 C C . SER A 1 189 ? 9.811 10.709 -7.066 1.00 96.44 189 SER A C 1
ATOM 1434 O O . SER A 1 189 ? 9.806 11.812 -6.523 1.00 96.44 189 SER A O 1
ATOM 1436 N N . THR A 1 190 ? 9.814 10.567 -8.392 1.00 96.25 190 THR A N 1
ATOM 1437 C CA . THR A 1 190 ? 9.716 11.652 -9.389 1.00 96.25 190 THR A CA 1
ATOM 1438 C C . THR A 1 190 ? 8.522 11.411 -10.318 1.00 96.25 190 THR A C 1
ATOM 1440 O O . THR A 1 190 ? 8.086 10.268 -10.412 1.00 96.25 190 THR A O 1
ATOM 1443 N N . PRO A 1 191 ? 7.962 12.410 -11.019 1.00 95.19 191 PRO A N 1
ATOM 1444 C CA . PRO A 1 191 ? 6.734 12.227 -11.805 1.00 95.19 191 PRO A CA 1
ATOM 1445 C C . PRO A 1 191 ? 6.733 11.052 -12.798 1.00 95.19 191 PRO A C 1
ATOM 1447 O O . PRO A 1 191 ? 5.666 10.531 -13.095 1.00 95.19 191 PRO A O 1
ATOM 1450 N N . THR A 1 192 ? 7.904 10.622 -13.276 1.00 96.19 192 THR A N 1
ATOM 1451 C CA . THR A 1 192 ? 8.077 9.538 -14.259 1.00 96.19 192 THR A CA 1
ATOM 1452 C C . THR A 1 192 ? 8.856 8.332 -13.724 1.00 96.19 192 THR A C 1
ATOM 1454 O O . THR A 1 192 ? 9.197 7.437 -14.491 1.00 96.19 192 THR A O 1
ATOM 1457 N N . GLY A 1 193 ? 9.172 8.280 -12.428 1.00 97.12 193 GLY A N 1
ATOM 1458 C CA . GLY A 1 193 ? 10.074 7.257 -11.904 1.00 97.12 193 GLY A CA 1
ATOM 1459 C C . GLY A 1 193 ? 10.552 7.535 -10.490 1.00 97.12 193 GLY A C 1
ATOM 1460 O O . GLY A 1 193 ? 9.8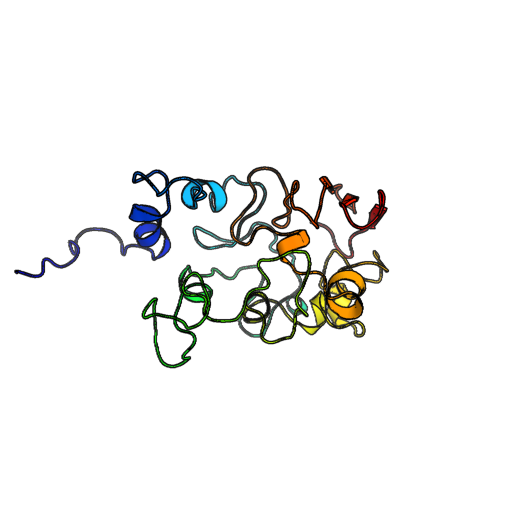24 8.071 -9.651 1.00 97.12 193 GLY A O 1
ATOM 1461 N N . GLY A 1 194 ? 11.796 7.191 -10.208 1.00 97.56 194 GLY A N 1
ATOM 1462 C CA . GLY A 1 194 ? 12.411 7.475 -8.925 1.00 97.56 194 GLY A CA 1
ATOM 1463 C C . GLY A 1 194 ? 13.644 6.632 -8.687 1.00 97.56 194 GLY A C 1
ATOM 1464 O O . GLY A 1 194 ? 14.287 6.145 -9.617 1.00 97.56 194 GLY A O 1
ATOM 1465 N N . SER A 1 195 ? 13.970 6.472 -7.414 1.00 97.50 195 SER A N 1
ATOM 1466 C CA . SER A 1 195 ? 15.077 5.636 -6.987 1.00 97.50 195 SER A CA 1
ATOM 1467 C C . SER A 1 195 ? 14.854 5.059 -5.603 1.00 97.50 195 SER A C 1
ATOM 1469 O O . SER A 1 195 ? 14.163 5.653 -4.772 1.00 97.50 195 SER A O 1
ATOM 1471 N N . CYS A 1 196 ? 15.503 3.938 -5.330 1.00 96.62 196 CYS A N 1
ATOM 1472 C CA . CYS A 1 196 ? 15.503 3.295 -4.030 1.00 96.62 196 CYS A CA 1
ATOM 1473 C C . CYS A 1 196 ? 16.895 2.766 -3.671 1.00 96.62 196 CYS A C 1
ATOM 1475 O O . CYS A 1 196 ? 17.728 2.496 -4.534 1.00 96.62 196 CYS A O 1
ATOM 1477 N N . GLN A 1 197 ? 17.137 2.626 -2.373 1.00 96.44 197 GLN A N 1
ATOM 1478 C CA . GLN A 1 197 ? 18.246 1.864 -1.812 1.00 96.44 197 GLN A CA 1
ATOM 1479 C C . GLN A 1 197 ? 17.657 0.882 -0.803 1.00 96.44 197 GLN A C 1
ATOM 1481 O O . GLN A 1 197 ? 16.733 1.241 -0.065 1.00 96.44 197 GLN A O 1
ATOM 1486 N N . SER A 1 198 ? 18.178 -0.341 -0.766 1.00 94.25 198 SER A N 1
ATOM 1487 C CA . SER A 1 198 ? 17.733 -1.373 0.165 1.00 94.25 198 SER A CA 1
ATOM 1488 C C . SER A 1 198 ? 18.906 -1.943 0.957 1.00 94.25 198 SER A C 1
ATOM 1490 O O . SER A 1 198 ? 20.065 -1.588 0.755 1.00 94.25 198 SER A O 1
ATOM 1492 N N . THR A 1 199 ? 18.600 -2.823 1.901 1.00 93.94 199 THR A N 1
ATOM 1493 C CA . THR A 1 199 ? 19.596 -3.654 2.585 1.00 93.94 199 THR A CA 1
ATOM 1494 C C . THR A 1 199 ? 20.061 -4.840 1.733 1.00 93.94 199 THR A C 1
ATOM 1496 O O . THR A 1 199 ? 20.988 -5.534 2.134 1.00 93.94 199 THR A O 1
ATOM 1499 N N . CYS A 1 200 ? 19.386 -5.118 0.611 1.00 91.94 200 CYS A N 1
ATOM 1500 C CA . CYS A 1 200 ? 19.625 -6.293 -0.232 1.00 91.94 200 CYS A CA 1
ATOM 1501 C C . CYS A 1 200 ? 20.535 -5.974 -1.422 1.00 91.94 200 CYS A C 1
ATOM 1503 O O . CYS A 1 200 ? 21.345 -6.807 -1.817 1.00 91.94 200 CYS A O 1
ATOM 1505 N N . HIS A 1 201 ? 20.400 -4.775 -1.990 1.00 94.56 201 HIS A N 1
ATOM 1506 C CA . HIS A 1 201 ? 21.208 -4.300 -3.106 1.00 94.56 201 HIS A CA 1
ATOM 1507 C C . HIS A 1 201 ? 21.433 -2.786 -3.018 1.00 94.56 201 HIS A C 1
ATOM 1509 O O . HIS A 1 201 ? 20.684 -2.050 -2.364 1.00 94.56 201 HIS A O 1
ATOM 1515 N N . ASP A 1 202 ? 22.467 -2.328 -3.721 1.00 94.50 202 ASP A N 1
ATOM 1516 C CA . ASP A 1 202 ? 22.809 -0.914 -3.822 1.00 94.50 202 ASP A CA 1
ATOM 1517 C C . ASP A 1 202 ? 21.732 -0.102 -4.560 1.00 94.50 202 ASP A C 1
ATOM 1519 O O . ASP A 1 202 ? 20.731 -0.615 -5.068 1.00 94.50 202 ASP A O 1
ATOM 1523 N N . PHE A 1 203 ? 21.944 1.210 -4.598 1.00 96.00 203 PHE A N 1
ATOM 1524 C CA . PHE A 1 203 ? 21.044 2.175 -5.215 1.00 96.00 203 PHE A CA 1
ATOM 1525 C C . PHE A 1 203 ? 20.600 1.766 -6.627 1.00 96.00 203 PHE A C 1
ATOM 1527 O O . PHE A 1 203 ? 21.417 1.386 -7.464 1.00 96.00 203 PHE A O 1
ATOM 1534 N N . SER A 1 204 ? 19.305 1.897 -6.907 1.00 96.19 204 SER A N 1
ATOM 1535 C CA . SER A 1 204 ? 18.713 1.602 -8.212 1.00 96.19 204 SER A CA 1
ATOM 1536 C C . SER A 1 204 ? 17.698 2.674 -8.602 1.00 96.19 204 SER A C 1
ATOM 1538 O O . SER A 1 204 ? 16.931 3.153 -7.763 1.00 96.19 204 SER A O 1
ATOM 1540 N N . SER A 1 205 ? 17.691 3.063 -9.878 1.00 97.31 205 SER A N 1
ATOM 1541 C CA . SER A 1 205 ? 16.652 3.920 -10.456 1.00 97.31 205 SER A CA 1
ATOM 1542 C C . SER A 1 205 ? 15.556 3.085 -11.109 1.00 97.31 205 SER A C 1
ATOM 1544 O O . SER A 1 205 ? 15.822 1.992 -11.601 1.00 97.31 205 SER A O 1
ATOM 1546 N N . TYR A 1 206 ? 14.347 3.632 -11.177 1.00 97.56 206 TYR A N 1
ATOM 1547 C CA . TYR A 1 206 ? 13.214 3.017 -11.868 1.00 97.56 206 TYR A CA 1
ATOM 1548 C C . TYR A 1 206 ? 12.410 4.068 -12.645 1.00 97.56 206 TYR A C 1
ATOM 1550 O O . TYR A 1 206 ? 12.433 5.255 -12.299 1.00 97.56 206 TYR A O 1
ATOM 1558 N N . ALA A 1 207 ? 11.681 3.622 -13.666 1.00 98.19 207 ALA A N 1
ATOM 1559 C CA . ALA A 1 207 ? 10.681 4.399 -14.401 1.00 98.19 207 ALA A CA 1
ATOM 1560 C C . ALA A 1 207 ? 9.281 3.802 -14.174 1.00 98.19 207 ALA A C 1
ATOM 1562 O O . ALA A 1 207 ? 9.164 2.658 -13.737 1.00 98.19 207 ALA A O 1
ATOM 1563 N N . ILE A 1 208 ? 8.213 4.571 -14.401 1.00 97.81 208 ILE A N 1
ATOM 1564 C CA . ILE A 1 208 ? 6.840 4.084 -14.182 1.00 97.81 208 ILE A CA 1
ATOM 1565 C C . ILE A 1 208 ? 6.057 3.891 -15.474 1.00 97.81 208 ILE A C 1
ATOM 1567 O O . ILE A 1 208 ? 6.066 4.770 -16.328 1.00 97.81 208 ILE A O 1
ATOM 1571 N N . ASN A 1 209 ? 5.300 2.792 -15.545 1.00 97.38 209 ASN A N 1
ATOM 1572 C CA . ASN A 1 209 ? 4.461 2.436 -16.698 1.00 97.38 209 ASN A CA 1
ATOM 1573 C C . ASN A 1 209 ? 3.393 3.486 -17.039 1.00 97.38 209 ASN A C 1
ATOM 1575 O O . ASN A 1 209 ? 3.002 3.630 -18.194 1.00 97.38 209 ASN A O 1
ATOM 1579 N N . TYR A 1 210 ? 2.906 4.232 -16.045 1.00 96.38 210 TYR A N 1
ATOM 1580 C CA . TYR A 1 210 ? 1.917 5.287 -16.249 1.00 96.38 210 TYR A CA 1
ATOM 1581 C C . TYR A 1 210 ? 2.019 6.376 -15.167 1.00 96.38 210 TYR A C 1
ATOM 1583 O O . TYR A 1 210 ? 2.470 6.093 -14.047 1.00 96.38 210 TYR A O 1
ATOM 1591 N N . PRO A 1 211 ? 1.608 7.628 -15.474 1.00 94.19 211 PRO A N 1
ATOM 1592 C CA . PRO A 1 211 ? 1.705 8.763 -14.556 1.00 94.19 211 PRO A CA 1
ATOM 1593 C C . PRO A 1 211 ? 1.033 8.508 -13.207 1.00 94.19 211 PRO A C 1
ATOM 1595 O O . PRO A 1 211 ? 0.125 7.683 -13.101 1.00 94.19 211 PRO A O 1
ATOM 1598 N N . ARG A 1 212 ? 1.482 9.218 -12.170 1.00 88.75 212 ARG A N 1
ATOM 1599 C CA . ARG A 1 212 ? 0.884 9.176 -10.827 1.00 88.75 212 ARG A CA 1
ATOM 1600 C C . ARG A 1 212 ? -0.422 9.939 -10.780 1.00 88.75 212 ARG A C 1
ATOM 1602 O O . ARG A 1 212 ? -0.425 11.099 -11.233 1.00 88.75 212 ARG A O 1
#

Sequence (212 aa):
YEYQAPLTGGAELLEYELCFKCHSSWTRQPPGQADLGLLLNLANASYHPVEGPGKNLNIPQEAFVPGIDATSMIYCSDCHGSDDSETRGPHGSQYNKILRRPYAADAGGGFVDSGDLCFQCHNYDTYANSFGIALEASRFNPPETPSGHALHVGEHGVSCFACHDSHGSPRQIALMVTGRFPGLTQYTSTPTGGSCQSTCHDFSSYAINYPR